Protein AF-A0A6A4JIB1-F1 (afdb_monomer_lite)

Foldseek 3Di:
DDDDDDDDDDDDDDDDDDDDDDDDDDDDDDDDDDDDDDDDDDDDDDDDPPPDPDPDDPDDDPPDDDDDDDDDDDDPPPPPDQPQVEAAEDADDQEDLQLVVLDDVSCVLLVVLLVVLCVVPVPDDSVVSSVVSRVVSNVVSCVVLLVVLVVVCVVPVSHQDDYAQPPPQCDCPPVHVFLARDPVSLVVNVVVLSRQLSGQAGERELAAADVSDDPVSSLSNLLNSLVSVLVSQVVCVVVVPVHGHAYAYEYEQAHPHPRHGDDLVSLLSNFQVCVVSVHLAYEYEDDLVCQVDLVSLVVVLVCCVPHNVVSVVVSVVVLVVVVPDDDPDDDPDDPPVPPPPPPPRDHDYHYDVSNVSSVVVVVVVVVD

InterPro domains:
  IPR001329 Glycoside hydrolase family 56, bee venom hyaluronidase [PR00847] (118-133)
  IPR001329 Glycoside hydrolase family 56, bee venom hyaluronidase [PR00847] (171-186)
  IPR001329 Glycoside hydrolase family 56, bee venom hyaluronidase [PR00847] (210-226)
  IPR001329 Glycoside hydrolase family 56, bee venom hyaluronidase [PR00847] (287-297)
  IPR013785 Aldolase-type TIM barrel [G3DSA:3.20.20.70] (66-358)
  IPR017853 Glycoside hydrolase superfamily [SSF51445] (84-312)
  IPR018155 Hyaluronidase [PF01630] (84-317)
  IPR018155 Hyaluronidase [PR00846] (86-103)
  IPR018155 Hyaluronidase [PR00846] (144-169)
  IPR018155 Hyaluronidase [PR00846] (189-203)
  IPR018155 Hyaluronidase [PR00846] (297-310)
  IPR018155 Hyaluronidase [PTHR11769] (85-317)

Sequence (368 aa):
MSPEQPPISNPAAGADEQTQNEPSISTAAADPSNPASSTSAPGPRESGQAKEKKPVLKRKYCSSCSTSLKRKTSTTCSKCERLIFGLGVLDFEHWRPMWDQNWGGLNVYRTYSRSLERRKHPFWLNYMIENEATNRYEMMAKAFLLSTLKLAKRLRPDASWGYYGYPFCFNFTPNNYRETCSTQVQQDNDNTGWLFDEMTAYYPSLYLRERELTAYQRKRFVRGRLAETTRLVDVRIRNGTARPPLVFPYVWFKYHDTRNFMTPEDMLHVLSAPAQAGARGVVIWGASRDVNSREKCEALVDYVDKVLGPAVQQVKAGGARRRRQPRVHHFPKIEMNRLLEDEKSCFHYLLSNKIQTCQDVKEARRSR

Structure (mmCIF, N/CA/C/O backbone):
data_AF-A0A6A4JIB1-F1
#
_entry.id   AF-A0A6A4JIB1-F1
#
loop_
_atom_site.group_PDB
_atom_site.id
_atom_site.type_symbol
_atom_site.label_atom_id
_atom_site.label_alt_id
_atom_site.label_comp_id
_atom_site.label_asym_id
_atom_site.label_entity_id
_atom_site.label_seq_id
_atom_site.pdbx_PDB_ins_code
_atom_site.Cartn_x
_atom_site.Cartn_y
_atom_site.Cartn_z
_atom_site.occupancy
_atom_site.B_iso_or_equiv
_atom_site.auth_seq_id
_atom_site.auth_comp_id
_atom_site.auth_asym_id
_atom_site.auth_atom_id
_atom_site.pdbx_PDB_model_num
ATOM 1 N N . MET A 1 1 ? 57.259 3.425 35.929 1.00 38.41 1 MET A N 1
ATOM 2 C CA . MET A 1 1 ? 56.090 4.251 36.282 1.00 38.41 1 MET A CA 1
ATOM 3 C C . MET A 1 1 ? 55.295 4.487 35.014 1.00 38.41 1 MET A C 1
ATOM 5 O O . MET A 1 1 ? 55.826 5.086 34.089 1.00 38.41 1 MET A O 1
ATOM 9 N N . SER A 1 2 ? 54.086 3.932 34.957 1.00 29.55 2 SER A N 1
ATOM 10 C CA . SER A 1 2 ? 53.038 4.267 33.981 1.00 29.55 2 SER A CA 1
ATOM 11 C C . SER A 1 2 ? 52.606 5.750 34.139 1.00 29.55 2 SER A C 1
ATOM 13 O O . SER A 1 2 ? 53.055 6.383 35.101 1.00 29.55 2 SER A O 1
ATOM 15 N N . PRO A 1 3 ? 51.759 6.321 33.254 1.00 39.56 3 PRO A N 1
ATOM 16 C CA . PRO A 1 3 ? 50.363 5.881 33.132 1.00 39.56 3 PRO A CA 1
ATOM 17 C C . PRO A 1 3 ? 49.813 5.673 31.705 1.00 39.56 3 PRO A C 1
ATOM 19 O O . PRO A 1 3 ? 50.217 6.313 30.739 1.00 39.56 3 PRO A O 1
ATOM 22 N N . GLU A 1 4 ? 48.851 4.745 31.671 1.00 30.50 4 GLU A N 1
ATOM 23 C CA . GLU A 1 4 ? 47.721 4.502 30.751 1.00 30.50 4 GLU A CA 1
ATOM 24 C C . GLU A 1 4 ? 46.991 5.796 30.280 1.00 30.50 4 GLU A C 1
ATOM 26 O O . GLU A 1 4 ? 47.096 6.818 30.948 1.00 30.50 4 GLU A O 1
ATOM 31 N N . GLN A 1 5 ? 46.228 5.885 29.171 1.00 32.19 5 GLN A N 1
ATOM 32 C CA . GLN A 1 5 ? 45.126 5.039 28.651 1.00 32.19 5 GLN A CA 1
ATOM 33 C C . GLN A 1 5 ? 44.854 5.229 27.113 1.00 32.19 5 GLN A C 1
ATOM 35 O O . GLN A 1 5 ? 45.353 6.195 26.536 1.00 32.19 5 GLN A O 1
ATOM 40 N N . PRO A 1 6 ? 44.057 4.339 26.452 1.00 40.75 6 PRO A N 1
ATOM 41 C CA . PRO A 1 6 ? 43.778 4.240 24.985 1.00 40.75 6 PRO A CA 1
ATOM 42 C C . PRO A 1 6 ? 42.425 4.936 24.587 1.00 40.75 6 PRO A C 1
ATOM 44 O O . PRO A 1 6 ? 41.896 5.579 25.494 1.00 40.75 6 PRO A O 1
ATOM 47 N N . PRO A 1 7 ? 41.796 4.905 23.357 1.00 36.72 7 PRO A N 1
ATOM 48 C CA . PRO A 1 7 ? 41.598 3.831 22.333 1.00 36.72 7 PRO A CA 1
ATOM 49 C C . PRO A 1 7 ? 41.763 4.322 20.849 1.00 36.72 7 PRO A C 1
ATOM 51 O O . PRO A 1 7 ? 42.128 5.466 20.625 1.00 36.72 7 PRO A O 1
ATOM 54 N N . ILE A 1 8 ? 41.632 3.562 19.745 1.00 26.14 8 ILE A N 1
ATOM 55 C CA . ILE A 1 8 ? 40.451 2.887 19.161 1.00 26.14 8 ILE A CA 1
ATOM 56 C C . ILE A 1 8 ? 40.942 1.882 18.101 1.00 26.14 8 ILE A C 1
ATOM 58 O O . ILE A 1 8 ? 41.588 2.259 17.124 1.00 26.14 8 ILE A O 1
ATOM 62 N N . SER A 1 9 ? 40.578 0.611 18.259 1.00 25.50 9 SER A N 1
ATOM 63 C CA . SER A 1 9 ? 40.633 -0.399 17.205 1.00 25.50 9 SER A CA 1
ATOM 64 C C . SER A 1 9 ? 39.285 -0.465 16.481 1.00 25.50 9 SER A C 1
ATOM 66 O O . SER A 1 9 ? 38.247 -0.727 17.083 1.00 25.50 9 SER A O 1
ATOM 68 N N . ASN A 1 10 ? 39.310 -0.257 15.165 1.00 32.66 10 ASN A N 1
ATOM 69 C CA . ASN A 1 10 ? 38.362 -0.910 14.262 1.00 32.66 10 ASN A CA 1
ATOM 70 C C . ASN A 1 10 ? 38.818 -2.365 14.090 1.00 32.66 10 ASN A C 1
ATOM 72 O O . ASN A 1 10 ? 40.026 -2.622 14.057 1.00 32.66 10 ASN A O 1
ATOM 76 N N . PRO A 1 11 ? 37.883 -3.303 13.890 1.00 30.66 11 PRO A N 1
ATOM 77 C CA . PRO A 1 11 ? 37.867 -3.867 12.547 1.00 30.66 11 PRO A CA 1
ATOM 78 C C . PRO A 1 11 ? 36.476 -4.203 11.994 1.00 30.66 11 PRO A C 1
ATOM 80 O O . PRO A 1 11 ? 35.580 -4.665 12.689 1.00 30.66 11 PRO A O 1
ATOM 83 N N . ALA A 1 12 ? 36.420 -4.026 10.676 1.00 24.72 12 ALA A N 1
ATOM 84 C CA . ALA A 1 12 ? 35.888 -4.954 9.687 1.00 24.72 12 ALA A CA 1
ATOM 85 C C . ALA A 1 12 ? 34.395 -5.318 9.693 1.00 24.72 12 ALA A C 1
ATOM 87 O O . ALA A 1 12 ? 33.831 -5.914 10.604 1.00 24.72 12 ALA A O 1
ATOM 88 N N . ALA A 1 13 ? 33.823 -5.044 8.522 1.00 30.09 13 ALA A N 1
ATOM 89 C CA . ALA A 1 13 ? 32.661 -5.684 7.945 1.00 30.09 13 ALA A CA 1
ATOM 90 C C . ALA A 1 13 ? 32.671 -7.212 8.125 1.00 30.09 13 ALA A C 1
ATOM 92 O O . ALA A 1 13 ? 33.646 -7.882 7.787 1.00 30.09 13 ALA A O 1
ATOM 93 N N . GLY A 1 14 ? 31.540 -7.742 8.584 1.00 23.17 14 GLY A N 1
ATOM 94 C CA . GLY A 1 14 ? 31.188 -9.155 8.533 1.00 23.17 14 GLY A CA 1
ATOM 95 C C . GLY A 1 14 ? 29.818 -9.289 7.880 1.00 23.17 14 GLY A C 1
ATOM 96 O O . GLY A 1 14 ? 28.844 -8.693 8.341 1.00 23.17 14 GLY A O 1
ATOM 97 N N . ALA A 1 15 ? 29.797 -9.997 6.758 1.00 24.39 15 ALA A N 1
ATOM 98 C CA . ALA A 1 15 ? 28.623 -10.372 5.994 1.00 24.39 15 ALA A CA 1
ATOM 99 C C . ALA A 1 15 ? 27.860 -11.535 6.655 1.00 24.39 15 ALA A C 1
ATOM 101 O O . ALA A 1 15 ? 28.426 -12.275 7.451 1.00 24.39 15 ALA A O 1
ATOM 102 N N . ASP A 1 16 ? 26.597 -11.659 6.242 1.00 25.36 16 ASP A N 1
ATOM 103 C CA . ASP A 1 16 ? 25.784 -12.874 6.123 1.00 25.36 16 ASP A CA 1
ATOM 104 C C . ASP A 1 16 ? 25.699 -13.870 7.289 1.00 25.36 16 ASP A C 1
ATOM 106 O O . ASP A 1 16 ? 26.582 -14.688 7.513 1.00 25.36 16 ASP A O 1
ATOM 110 N N . GLU A 1 17 ? 24.493 -13.954 7.863 1.00 24.19 17 GLU A N 1
ATOM 111 C CA . GLU A 1 17 ? 23.911 -15.248 8.226 1.00 24.19 17 GLU A CA 1
ATOM 112 C C . GLU A 1 17 ? 22.377 -15.206 8.057 1.00 24.19 17 GLU A C 1
ATOM 114 O O . GLU A 1 17 ? 21.608 -14.843 8.948 1.00 24.19 17 GLU A O 1
ATOM 119 N N . GLN A 1 18 ? 21.921 -15.538 6.845 1.00 24.39 18 GLN A N 1
ATOM 120 C CA . GLN A 1 18 ? 20.574 -16.042 6.578 1.00 24.39 18 GLN A CA 1
ATOM 121 C C . GLN A 1 18 ? 20.704 -17.439 5.984 1.00 24.39 18 GLN A C 1
ATOM 123 O O . GLN A 1 18 ? 21.273 -17.602 4.912 1.00 24.39 18 GLN A O 1
ATOM 128 N N . THR A 1 19 ? 20.158 -18.427 6.684 1.00 26.91 19 THR A N 1
ATOM 129 C CA . THR A 1 19 ? 19.488 -19.662 6.221 1.00 26.91 19 THR A CA 1
ATOM 130 C C . THR A 1 19 ? 19.275 -20.494 7.505 1.00 26.91 19 THR A C 1
ATOM 132 O O . THR A 1 19 ? 20.055 -20.394 8.438 1.00 26.91 19 THR A O 1
ATOM 135 N N . GLN A 1 20 ? 18.202 -21.243 7.748 1.00 23.83 20 GLN A N 1
ATOM 136 C CA . GLN A 1 20 ? 17.489 -22.169 6.884 1.00 23.83 20 GLN A CA 1
ATOM 137 C C . GLN A 1 20 ? 16.045 -22.347 7.389 1.00 23.83 20 GLN A C 1
ATOM 139 O O . GLN A 1 20 ? 15.798 -22.425 8.591 1.00 23.83 20 GLN A O 1
ATOM 144 N N . ASN A 1 21 ? 15.098 -22.418 6.454 1.00 25.31 21 ASN A N 1
ATOM 145 C CA . ASN A 1 21 ? 14.023 -23.416 6.435 1.00 25.31 21 ASN A CA 1
ATOM 146 C C . ASN A 1 21 ? 13.292 -23.279 5.092 1.00 25.31 21 ASN A C 1
ATOM 148 O O . ASN A 1 21 ? 12.277 -22.590 4.977 1.00 25.31 21 ASN A O 1
ATOM 152 N N . GLU A 1 22 ? 13.862 -23.912 4.065 1.00 25.75 22 GLU A N 1
ATOM 153 C CA . GLU A 1 22 ? 13.163 -24.256 2.825 1.00 25.75 22 GLU A CA 1
ATOM 154 C C . GLU A 1 22 ? 12.438 -25.603 2.994 1.00 25.75 22 GLU A C 1
ATOM 156 O O . GLU A 1 22 ? 12.982 -26.510 3.628 1.00 25.75 22 GLU A O 1
ATOM 161 N N . PRO A 1 23 ? 11.242 -25.787 2.408 1.00 25.61 23 PRO A N 1
ATOM 162 C CA . PRO A 1 23 ? 10.687 -27.109 2.168 1.00 25.61 23 PRO A CA 1
ATOM 163 C C . PRO A 1 23 ? 11.290 -27.710 0.889 1.00 25.61 23 PRO A C 1
ATOM 165 O O . PRO A 1 23 ? 11.261 -27.111 -0.185 1.00 25.61 23 PRO A O 1
ATOM 168 N N . SER A 1 24 ? 11.820 -28.921 1.026 1.00 24.64 24 SER A N 1
ATOM 169 C CA . SER A 1 24 ? 12.478 -29.713 -0.010 1.00 24.64 24 SER A CA 1
ATOM 170 C C . SER A 1 24 ? 11.547 -30.000 -1.195 1.00 24.64 24 SER A C 1
ATOM 172 O O . SER A 1 24 ? 10.515 -30.653 -1.038 1.00 24.64 24 SER A O 1
ATOM 174 N N . ILE A 1 25 ? 11.935 -29.569 -2.398 1.00 26.28 25 ILE A N 1
ATOM 175 C CA . ILE A 1 25 ? 11.366 -30.053 -3.661 1.00 26.28 25 ILE A CA 1
ATOM 176 C C . ILE A 1 25 ? 12.368 -31.045 -4.250 1.00 26.28 25 ILE A C 1
ATOM 178 O O . ILE A 1 25 ? 13.452 -30.671 -4.686 1.00 26.28 25 ILE A O 1
ATOM 182 N N . SER A 1 26 ? 12.002 -32.325 -4.224 1.00 24.20 26 SER A N 1
ATOM 183 C CA . SER A 1 26 ? 12.730 -33.402 -4.895 1.00 24.20 26 SER A CA 1
ATOM 184 C C . SER A 1 26 ? 12.613 -33.242 -6.413 1.00 24.20 26 SER A C 1
ATOM 186 O O . SER A 1 26 ? 11.525 -33.356 -6.978 1.00 24.20 26 SER A O 1
ATOM 188 N N . THR A 1 27 ? 13.738 -32.975 -7.073 1.00 25.64 27 THR A N 1
ATOM 189 C CA . THR A 1 27 ? 13.911 -33.118 -8.522 1.00 25.64 27 THR A CA 1
ATOM 190 C C . THR A 1 27 ? 14.530 -34.485 -8.809 1.00 25.64 27 THR A C 1
ATOM 192 O O . THR A 1 27 ? 15.721 -34.683 -8.571 1.00 25.64 27 THR A O 1
ATOM 195 N N . ALA A 1 28 ? 13.739 -35.425 -9.329 1.00 26.08 28 ALA A N 1
ATOM 196 C CA . ALA A 1 28 ? 14.262 -36.642 -9.942 1.00 26.08 28 ALA A CA 1
ATOM 197 C C . ALA A 1 28 ? 14.671 -36.337 -11.393 1.00 26.08 28 ALA A C 1
ATOM 199 O O . ALA A 1 28 ? 13.861 -35.855 -12.187 1.00 26.08 28 ALA A O 1
ATOM 200 N N . ALA A 1 29 ? 15.941 -36.586 -11.711 1.00 25.73 29 ALA A N 1
ATOM 201 C CA . ALA A 1 29 ? 16.490 -36.529 -13.059 1.00 25.73 29 ALA A CA 1
ATOM 202 C C . ALA A 1 29 ? 15.939 -37.689 -13.908 1.00 25.73 29 ALA A C 1
ATOM 204 O O . ALA A 1 29 ? 15.859 -38.819 -13.431 1.00 25.73 29 ALA A O 1
ATOM 205 N N . ALA A 1 30 ? 15.570 -37.405 -15.159 1.00 27.16 30 ALA A N 1
ATOM 206 C CA . ALA A 1 30 ? 15.222 -38.410 -16.157 1.00 27.16 30 ALA A CA 1
ATOM 207 C C . ALA A 1 30 ? 16.433 -38.657 -17.069 1.00 27.16 30 ALA A C 1
ATOM 209 O O . ALA A 1 30 ? 16.929 -37.726 -17.705 1.00 27.16 30 ALA A O 1
ATOM 210 N N . ASP A 1 31 ? 16.883 -39.907 -17.106 1.00 25.80 31 ASP A N 1
ATOM 211 C CA . ASP A 1 31 ? 17.903 -40.448 -18.008 1.00 25.80 31 ASP A CA 1
ATOM 212 C C . ASP A 1 31 ? 17.192 -41.081 -19.230 1.00 25.80 31 ASP A C 1
ATOM 214 O O . ASP A 1 31 ? 16.185 -41.773 -19.032 1.00 25.80 31 ASP A O 1
ATOM 218 N N . PRO A 1 32 ? 17.608 -40.842 -20.492 1.00 29.05 32 PRO A N 1
ATOM 219 C CA . PRO A 1 32 ? 16.876 -41.307 -21.661 1.00 29.05 32 PRO A CA 1
ATOM 220 C C . PRO A 1 32 ? 17.469 -42.614 -22.199 1.00 29.05 32 PRO A C 1
ATOM 222 O O . PRO A 1 32 ? 18.497 -42.610 -22.870 1.00 29.05 32 PRO A O 1
ATOM 225 N N . SER A 1 33 ? 16.794 -43.745 -21.986 1.00 23.89 33 SER A N 1
ATOM 226 C CA . SER A 1 33 ? 17.000 -44.929 -22.832 1.00 23.89 33 SER A CA 1
ATOM 227 C C . SER A 1 33 ? 15.823 -45.920 -22.824 1.00 23.89 33 SER A C 1
ATOM 229 O O . SER A 1 33 ? 15.532 -46.593 -21.845 1.00 23.89 33 SER A O 1
ATOM 231 N N . ASN A 1 34 ? 15.242 -46.043 -24.021 1.00 26.47 34 ASN A N 1
ATOM 232 C CA . ASN A 1 34 ? 14.466 -47.139 -24.613 1.00 26.47 34 ASN A CA 1
ATOM 233 C C . ASN A 1 34 ? 12.954 -47.356 -24.326 1.00 26.47 34 ASN A C 1
ATOM 235 O O . ASN A 1 34 ? 12.492 -47.219 -23.197 1.00 26.47 34 ASN A O 1
ATOM 239 N N . PRO A 1 35 ? 12.173 -47.718 -25.378 1.00 34.34 35 PRO A N 1
ATOM 240 C CA . PRO A 1 35 ? 10.711 -47.732 -25.389 1.00 34.34 35 PRO A CA 1
ATOM 241 C C . PRO A 1 35 ? 10.126 -49.144 -25.218 1.00 34.34 35 PRO A C 1
ATOM 243 O O . PRO A 1 35 ? 10.752 -50.114 -25.632 1.00 34.34 35 PRO A O 1
ATOM 246 N N . ALA A 1 36 ? 8.892 -49.253 -24.708 1.00 24.64 36 ALA A N 1
ATOM 247 C CA . ALA A 1 36 ? 7.848 -50.150 -25.231 1.00 24.64 36 ALA A CA 1
ATOM 248 C C . ALA A 1 36 ? 6.607 -50.222 -24.323 1.00 24.64 36 ALA A C 1
ATOM 250 O O . ALA A 1 36 ? 6.688 -50.243 -23.100 1.00 24.64 36 ALA A O 1
ATOM 251 N N . SER A 1 37 ? 5.483 -50.447 -25.004 1.00 25.62 37 SER A N 1
ATOM 252 C CA . SER A 1 37 ? 4.249 -51.109 -24.565 1.00 25.62 37 SER A CA 1
ATOM 253 C C . SER A 1 37 ? 3.134 -50.271 -23.920 1.00 25.62 37 SER A C 1
ATOM 255 O O . SER A 1 37 ? 3.136 -49.862 -22.766 1.00 25.62 37 SER A O 1
ATOM 257 N N . SER A 1 38 ? 2.132 -50.092 -24.775 1.00 24.92 38 SER A N 1
ATOM 258 C CA . SER A 1 38 ? 0.716 -49.853 -24.551 1.00 24.92 38 SER A CA 1
ATOM 259 C C . SER A 1 38 ? 0.071 -50.748 -23.490 1.00 24.92 38 SER A C 1
ATOM 261 O O . SER A 1 38 ? 0.220 -51.963 -23.569 1.00 24.92 38 SER A O 1
ATOM 263 N N . THR A 1 39 ? -0.826 -50.177 -22.685 1.00 26.27 39 THR A N 1
ATOM 264 C CA . THR A 1 39 ? -2.098 -50.830 -22.334 1.00 26.27 39 THR A CA 1
ATOM 265 C C . THR A 1 39 ? -3.178 -49.792 -22.035 1.00 26.27 39 THR A C 1
ATOM 267 O O . THR A 1 39 ? -2.937 -48.760 -21.415 1.00 26.27 39 THR A O 1
ATOM 270 N N . SER A 1 40 ? -4.361 -50.097 -22.553 1.00 24.77 40 SER A N 1
ATOM 271 C CA . SER A 1 40 ? -5.625 -49.368 -22.577 1.00 24.77 40 SER A CA 1
ATOM 272 C C . SER A 1 40 ? -6.321 -49.202 -21.216 1.00 24.77 40 SER A C 1
ATOM 274 O O . SER A 1 40 ? -6.085 -49.959 -20.281 1.00 24.77 40 SER A O 1
ATOM 276 N N . ALA A 1 41 ? -7.223 -48.214 -21.180 1.00 26.83 41 ALA A N 1
ATOM 277 C CA . ALA A 1 41 ? -8.094 -47.761 -20.088 1.00 26.83 41 ALA A CA 1
ATOM 278 C C . ALA A 1 41 ? -8.971 -48.849 -19.415 1.00 26.83 41 ALA A C 1
ATOM 280 O O . ALA A 1 41 ? -9.128 -49.943 -19.957 1.00 26.83 41 ALA A O 1
ATOM 281 N N . PRO A 1 42 ? -9.624 -48.521 -18.277 1.00 26.09 42 PRO A N 1
ATOM 282 C CA . PRO A 1 42 ? -11.021 -48.061 -18.376 1.00 26.09 42 PRO A CA 1
ATOM 283 C C . PRO A 1 42 ? -11.426 -46.968 -17.353 1.00 26.09 42 PRO A C 1
ATOM 285 O O . PRO A 1 42 ? -10.955 -46.940 -16.219 1.00 26.09 42 PRO A O 1
ATOM 288 N N . GLY A 1 43 ? -12.364 -46.092 -17.732 1.00 23.75 43 GLY A N 1
ATOM 289 C CA . GLY A 1 43 ? -13.272 -45.418 -16.778 1.00 23.75 43 GLY A CA 1
ATOM 290 C C . GLY A 1 43 ? -14.612 -46.174 -16.695 1.00 23.75 43 GLY A C 1
ATOM 291 O O . GLY A 1 43 ? -14.723 -47.230 -17.317 1.00 23.75 43 GLY A O 1
ATOM 292 N N . PRO A 1 44 ? -15.681 -45.649 -16.062 1.00 36.50 44 PRO A N 1
ATOM 293 C CA . PRO A 1 44 ? -15.790 -44.620 -15.022 1.00 36.50 44 PRO A CA 1
ATOM 294 C C . PRO A 1 44 ? -16.497 -45.160 -13.745 1.00 36.50 44 PRO A C 1
ATOM 296 O O . PRO A 1 44 ? -17.157 -46.198 -13.778 1.00 36.50 44 PRO A O 1
ATOM 299 N N . ARG A 1 45 ? -16.454 -44.424 -12.623 1.00 24.62 45 ARG A N 1
ATOM 300 C CA . ARG A 1 45 ? -17.489 -44.522 -11.570 1.00 24.62 45 ARG A CA 1
ATOM 301 C C . ARG A 1 45 ? -17.848 -43.145 -11.019 1.00 24.62 45 ARG A C 1
ATOM 303 O O . ARG A 1 45 ? -17.020 -42.461 -10.425 1.00 24.62 45 ARG A O 1
ATOM 310 N N . GLU A 1 46 ? -19.107 -42.777 -11.228 1.00 28.72 46 GLU A N 1
ATOM 311 C CA . GLU A 1 46 ? -19.822 -41.737 -10.498 1.00 28.72 46 GLU A CA 1
ATOM 312 C C . GLU A 1 46 ? -20.053 -42.178 -9.047 1.00 28.72 46 GLU A C 1
ATOM 314 O O . GLU A 1 46 ? -20.468 -43.309 -8.817 1.00 28.72 46 GLU A O 1
ATOM 319 N N . SER A 1 47 ? -19.847 -41.275 -8.085 1.00 25.06 47 SER A N 1
ATOM 320 C CA . SER A 1 47 ? -20.763 -41.034 -6.954 1.00 25.06 47 SER A CA 1
ATOM 321 C C . SER A 1 47 ? -20.094 -40.109 -5.938 1.00 25.06 47 SER A C 1
ATOM 323 O O . SER A 1 47 ? -19.017 -40.418 -5.434 1.00 25.06 47 SER A O 1
ATOM 325 N N . GLY A 1 48 ? -20.751 -38.999 -5.599 1.00 25.56 48 GLY A N 1
ATOM 326 C CA . GLY A 1 48 ? -20.344 -38.155 -4.475 1.00 25.56 48 GLY A CA 1
ATOM 327 C C . GLY A 1 48 ? -20.641 -36.678 -4.687 1.00 25.56 48 GLY A C 1
ATOM 328 O O . GLY A 1 48 ? -19.724 -35.871 -4.784 1.00 25.56 48 GLY A O 1
ATOM 329 N N . GLN A 1 49 ? -21.923 -36.310 -4.752 1.00 26.03 49 GLN A N 1
ATOM 330 C CA . GLN A 1 49 ? -22.348 -34.915 -4.638 1.00 26.03 49 GLN A CA 1
ATOM 331 C C . GLN A 1 49 ? -21.906 -34.350 -3.279 1.00 26.03 49 GLN A C 1
ATOM 333 O O . GLN A 1 49 ? -22.589 -34.516 -2.266 1.00 26.03 49 GLN A O 1
ATOM 338 N N . ALA A 1 50 ? -20.783 -33.638 -3.251 1.00 25.36 50 ALA A N 1
ATOM 339 C CA . ALA A 1 50 ? -20.486 -32.716 -2.170 1.00 25.36 50 ALA A CA 1
ATOM 340 C C . ALA A 1 50 ? -21.419 -31.507 -2.327 1.00 25.36 50 ALA A C 1
ATOM 342 O O . ALA A 1 50 ? -21.242 -30.672 -3.213 1.00 25.36 50 ALA A O 1
ATOM 343 N N . LYS A 1 51 ? -22.456 -31.430 -1.484 1.00 27.03 51 LYS A N 1
ATOM 344 C CA . LYS A 1 51 ? -23.281 -30.226 -1.337 1.00 27.03 51 LYS A CA 1
ATOM 345 C C . LYS A 1 51 ? -22.383 -29.077 -0.882 1.00 27.03 51 LYS A C 1
ATOM 347 O O . LYS A 1 51 ? -22.085 -28.936 0.302 1.00 27.03 51 LYS A O 1
ATOM 352 N N . GLU A 1 52 ? -21.966 -28.255 -1.833 1.00 26.78 52 GLU A N 1
ATOM 353 C CA . GLU A 1 52 ? -21.249 -27.014 -1.584 1.00 26.78 52 GLU A CA 1
ATOM 354 C C . GLU A 1 52 ? -22.184 -26.062 -0.817 1.00 26.78 52 GLU A C 1
ATOM 356 O O . GLU A 1 52 ? -23.156 -25.518 -1.352 1.00 26.78 52 GLU A O 1
ATOM 361 N N . LYS A 1 53 ? -21.946 -25.906 0.491 1.00 27.03 53 LYS A N 1
ATOM 362 C CA . LYS A 1 53 ? -22.642 -24.910 1.311 1.00 27.03 53 LYS A CA 1
ATOM 363 C C . LYS A 1 53 ? -22.227 -23.523 0.820 1.00 27.03 53 LYS A C 1
ATOM 365 O O . LYS A 1 53 ? -21.179 -23.010 1.203 1.00 27.03 53 LYS A O 1
ATOM 370 N N . LYS A 1 54 ? -23.069 -22.908 -0.015 1.00 24.45 54 LYS A N 1
ATOM 371 C CA . LYS A 1 54 ? -22.945 -21.495 -0.392 1.00 24.45 54 LYS A CA 1
ATOM 372 C C . LYS A 1 54 ? -22.875 -20.634 0.879 1.00 24.45 54 LYS A C 1
ATOM 374 O O . LYS A 1 54 ? -23.745 -20.781 1.743 1.00 24.45 54 LYS A O 1
ATOM 379 N N . PRO A 1 55 ? -21.901 -19.719 1.013 1.00 24.38 55 PRO A N 1
ATOM 380 C CA . PRO A 1 55 ? -21.887 -18.784 2.126 1.00 24.38 55 PRO A CA 1
ATOM 381 C C . PRO A 1 55 ? -23.117 -17.874 2.033 1.00 24.38 55 PRO A C 1
ATOM 383 O O . PRO A 1 55 ? -23.333 -17.174 1.043 1.00 24.38 55 PRO A O 1
ATOM 386 N N . VAL A 1 56 ? -23.947 -17.902 3.075 1.00 25.27 56 VAL A N 1
ATOM 387 C CA . VAL A 1 56 ? -25.101 -17.014 3.220 1.00 25.27 56 VAL A CA 1
ATOM 388 C C . VAL A 1 56 ? -24.576 -15.601 3.479 1.00 25.27 56 VAL A C 1
ATOM 390 O O . VAL A 1 56 ? -24.167 -15.274 4.594 1.00 25.27 56 VAL A O 1
ATOM 393 N N . LEU A 1 57 ? -24.584 -14.748 2.451 1.00 28.69 57 LEU A N 1
ATOM 394 C CA . LEU A 1 57 ? -24.412 -13.306 2.628 1.00 28.69 57 LEU A CA 1
ATOM 395 C C . LEU A 1 57 ? -25.555 -12.789 3.513 1.00 28.69 57 LEU A C 1
ATOM 397 O O . LEU A 1 57 ? -26.709 -12.722 3.086 1.00 28.69 57 LEU A O 1
ATOM 401 N N . LYS A 1 58 ? -25.245 -12.396 4.752 1.00 25.42 58 LYS A N 1
ATOM 402 C CA . LYS A 1 58 ? -26.200 -11.679 5.604 1.00 25.42 58 LYS A CA 1
ATOM 403 C C . LYS A 1 58 ? -26.474 -10.304 4.987 1.00 25.42 58 LYS A C 1
ATOM 405 O O . LYS A 1 58 ? -25.626 -9.415 5.028 1.00 25.42 58 LYS A O 1
ATOM 410 N N . ARG A 1 59 ? -27.679 -10.133 4.431 1.00 30.84 59 ARG A N 1
ATOM 411 C CA . ARG A 1 59 ? -28.230 -8.839 4.005 1.00 30.84 59 ARG A CA 1
ATOM 412 C C . ARG A 1 59 ? -28.253 -7.890 5.207 1.00 30.84 59 ARG A C 1
ATOM 414 O O . ARG A 1 59 ? -28.983 -8.136 6.163 1.00 30.84 59 ARG A O 1
ATOM 421 N N . LYS A 1 60 ? -27.497 -6.794 5.164 1.00 31.05 60 LYS A N 1
ATOM 422 C CA . LYS A 1 60 ? -27.765 -5.625 6.011 1.00 31.05 60 LYS A CA 1
ATOM 423 C C . LYS A 1 60 ? -28.529 -4.612 5.168 1.00 31.05 60 LYS A C 1
ATOM 425 O O . LYS A 1 60 ? -27.936 -3.922 4.347 1.00 31.05 60 LYS A O 1
ATOM 430 N N . TYR A 1 61 ? -29.847 -4.566 5.352 1.00 29.23 61 TYR A N 1
ATOM 431 C CA . TYR A 1 61 ? -30.658 -3.448 4.880 1.00 29.23 61 TYR A CA 1
ATOM 432 C C . TYR A 1 61 ? -30.288 -2.200 5.686 1.00 29.23 61 TYR A C 1
ATOM 434 O O . TYR A 1 61 ? -30.170 -2.260 6.910 1.00 29.23 61 TYR A O 1
ATOM 442 N N . CYS A 1 62 ? -30.111 -1.072 5.000 1.00 28.78 62 CYS A N 1
ATOM 443 C CA . CYS A 1 62 ? -30.069 0.233 5.641 1.00 28.78 62 CYS A CA 1
ATOM 444 C C . CYS A 1 62 ? -31.488 0.531 6.154 1.00 28.78 62 CYS A C 1
ATOM 446 O O . CYS A 1 62 ? -32.395 0.824 5.377 1.00 28.78 62 CYS A O 1
ATOM 448 N N . SER A 1 63 ? -31.719 0.366 7.455 1.00 30.69 63 SER A N 1
ATOM 449 C CA . SER A 1 63 ? -32.996 0.673 8.099 1.00 30.69 63 SER A CA 1
ATOM 450 C C . SER A 1 63 ? -33.135 2.188 8.273 1.00 30.69 63 SER A C 1
ATOM 452 O O . SER A 1 63 ? -32.784 2.735 9.315 1.00 30.69 63 SER A O 1
ATOM 454 N N . SER A 1 64 ? -33.602 2.873 7.230 1.00 34.69 64 SER A N 1
ATOM 455 C CA . SER A 1 64 ? -34.096 4.255 7.301 1.00 34.69 64 SER A CA 1
ATOM 456 C C . SER A 1 64 ? -34.982 4.565 6.087 1.00 34.69 64 SER A C 1
ATOM 458 O O . SER A 1 64 ? -34.673 5.429 5.269 1.00 34.69 64 SER A O 1
ATOM 460 N N . CYS A 1 65 ? -36.091 3.841 5.948 1.00 30.16 65 CYS A N 1
ATOM 461 C CA . CYS A 1 65 ? -37.223 4.284 5.131 1.00 30.16 65 CYS A CA 1
ATOM 462 C C . CYS A 1 65 ? -38.525 3.717 5.709 1.00 30.16 65 CYS A C 1
ATOM 464 O O . CYS A 1 65 ? -39.125 2.787 5.185 1.00 30.16 65 CYS A O 1
ATOM 466 N N . SER A 1 66 ? -38.933 4.268 6.846 1.00 27.14 66 SER A N 1
ATOM 467 C CA . SER A 1 66 ? -40.278 4.153 7.415 1.00 27.14 66 SER A CA 1
ATOM 468 C C . SER A 1 66 ? -40.482 5.462 8.188 1.00 27.14 66 SER A C 1
ATOM 470 O O . SER A 1 66 ? -39.614 5.806 8.983 1.00 27.14 66 SER A O 1
ATOM 472 N N . THR A 1 67 ? -41.493 6.305 8.004 1.00 28.42 67 THR A N 1
ATOM 473 C CA . THR A 1 67 ? -42.839 6.175 7.433 1.00 28.42 67 THR A CA 1
ATOM 474 C C . THR A 1 67 ? -43.359 7.606 7.188 1.00 28.42 67 THR A C 1
ATOM 476 O O . THR A 1 67 ? -42.818 8.541 7.777 1.00 28.42 67 THR A O 1
ATOM 479 N N . SER A 1 68 ? -44.465 7.753 6.438 1.00 27.47 68 SER A N 1
ATOM 480 C CA . SER A 1 68 ? -45.297 8.970 6.268 1.00 27.47 68 SER A CA 1
ATOM 481 C C . SER A 1 68 ? -44.803 9.882 5.131 1.00 27.47 68 SER A C 1
ATOM 483 O O . SER A 1 68 ? -43.689 10.374 5.177 1.00 27.47 68 SER A O 1
ATOM 485 N N . LEU A 1 69 ? -45.523 10.127 4.031 1.00 27.41 69 LEU A N 1
ATOM 486 C CA . LEU A 1 69 ? -46.933 10.504 3.918 1.00 27.41 69 LEU A CA 1
ATOM 487 C C . LEU A 1 69 ? -47.466 10.216 2.491 1.00 27.41 69 LEU A C 1
ATOM 489 O O . LEU A 1 69 ? -46.738 10.308 1.505 1.00 27.41 69 LEU A O 1
ATOM 493 N N . LYS A 1 70 ? -48.765 9.926 2.375 1.00 35.03 70 LYS A N 1
ATOM 494 C CA . LYS A 1 70 ? -49.518 9.819 1.114 1.00 35.03 70 LYS A CA 1
ATOM 495 C C . LYS A 1 70 ? -49.461 11.144 0.328 1.00 35.03 70 LYS A C 1
ATOM 497 O O . LYS A 1 70 ? -49.902 12.150 0.875 1.00 35.03 70 LYS A O 1
ATOM 502 N N . ARG A 1 71 ? -49.048 11.114 -0.951 1.00 32.66 71 ARG A N 1
ATOM 503 C CA . ARG A 1 71 ? -49.650 11.791 -2.138 1.00 32.66 71 ARG A CA 1
ATOM 504 C C . ARG A 1 71 ? -48.610 12.120 -3.226 1.00 32.66 71 ARG A C 1
ATOM 506 O O . ARG A 1 71 ? -47.606 12.759 -2.955 1.00 32.66 71 ARG A O 1
ATOM 513 N N . LYS A 1 72 ? -48.996 11.773 -4.463 1.00 30.31 72 LYS A N 1
ATOM 514 C CA . LYS A 1 72 ? -48.512 12.241 -5.779 1.00 30.31 72 LYS A CA 1
ATOM 515 C C . LYS A 1 72 ? -47.101 11.805 -6.216 1.00 30.31 72 LYS A C 1
ATOM 517 O O . LYS A 1 72 ? -46.095 12.441 -5.951 1.00 30.31 72 LYS A O 1
ATOM 522 N N . THR A 1 73 ? -47.119 10.677 -6.927 1.00 35.91 73 THR A N 1
ATOM 523 C CA . THR A 1 73 ? -46.400 10.349 -8.172 1.00 35.91 73 THR A CA 1
ATOM 524 C C . THR A 1 73 ? -45.277 11.280 -8.649 1.00 35.91 73 THR A C 1
ATOM 526 O O . THR A 1 73 ? -45.508 12.449 -8.945 1.00 35.91 73 THR A O 1
ATOM 529 N N . SER A 1 74 ? -44.132 10.640 -8.919 1.00 33.81 74 SER A N 1
ATOM 530 C CA . SER A 1 74 ? -42.973 11.110 -9.690 1.00 33.81 74 SER A CA 1
ATOM 531 C C . SER A 1 74 ? -41.936 11.966 -8.956 1.00 33.81 74 SER A C 1
ATOM 533 O O . SER A 1 74 ? -41.605 13.067 -9.385 1.00 33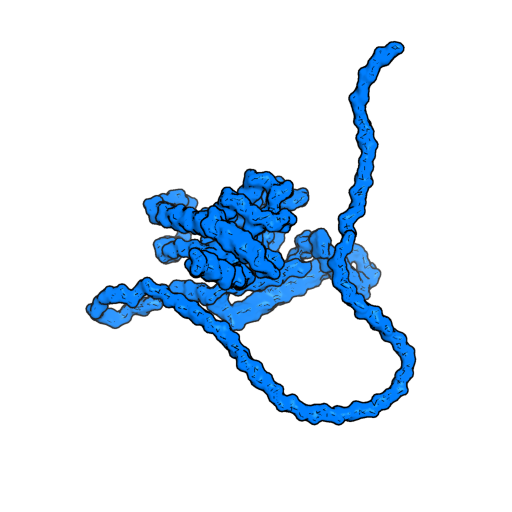.81 74 SER A O 1
ATOM 535 N N . THR A 1 75 ? -41.301 11.378 -7.941 1.00 28.22 75 THR A N 1
ATOM 536 C CA . THR A 1 75 ? -39.902 11.706 -7.631 1.00 28.22 75 THR A CA 1
ATOM 537 C C . THR A 1 75 ? -39.101 10.417 -7.684 1.00 28.22 75 THR A C 1
ATOM 539 O O . THR A 1 75 ? -39.099 9.616 -6.750 1.00 28.22 75 THR A O 1
ATOM 542 N N . THR A 1 76 ? -38.472 10.177 -8.828 1.00 31.61 76 THR A N 1
ATOM 543 C CA . THR A 1 76 ? -37.482 9.125 -9.034 1.00 31.61 76 THR A CA 1
ATOM 544 C C . THR A 1 76 ? -36.455 9.217 -7.908 1.00 31.61 76 THR A C 1
ATOM 546 O O . THR A 1 76 ? -35.823 10.256 -7.724 1.00 31.61 76 THR A O 1
ATOM 549 N N . CYS A 1 77 ? -36.306 8.146 -7.129 1.00 35.22 77 CYS A N 1
ATOM 550 C CA . CYS A 1 77 ? -35.229 8.000 -6.159 1.00 35.22 77 CYS A CA 1
ATOM 551 C C . CYS A 1 77 ? -33.897 7.934 -6.929 1.00 35.22 77 CYS A C 1
ATOM 553 O O . CYS A 1 77 ? -33.406 6.861 -7.257 1.00 35.22 77 CYS A O 1
ATOM 555 N N . SER A 1 78 ? -33.340 9.089 -7.297 1.00 33.25 78 SER A N 1
ATOM 556 C CA . SER A 1 78 ? -32.066 9.216 -8.017 1.00 33.25 78 SER A CA 1
ATOM 557 C C . SER A 1 78 ? -30.848 9.187 -7.087 1.00 33.25 78 SER A C 1
ATOM 559 O O . SER A 1 78 ? -29.713 9.325 -7.536 1.00 33.25 78 SER A O 1
ATOM 561 N N . LYS A 1 79 ? -31.049 8.945 -5.787 1.00 39.88 79 LYS A N 1
ATOM 562 C CA . LYS A 1 79 ? -29.977 8.719 -4.812 1.00 39.88 79 LYS A CA 1
ATOM 563 C C . LYS A 1 79 ? -29.724 7.223 -4.641 1.00 39.88 79 LYS A C 1
ATOM 565 O O . LYS A 1 79 ? -29.980 6.646 -3.589 1.00 39.88 79 LYS A O 1
ATOM 570 N N . CYS A 1 80 ? -29.173 6.593 -5.676 1.00 38.34 80 CYS A N 1
ATOM 571 C CA . CYS A 1 80 ? -28.440 5.349 -5.474 1.00 38.34 80 CYS A CA 1
ATOM 572 C C . CYS A 1 80 ? -27.142 5.693 -4.732 1.00 38.34 80 CYS A C 1
ATOM 574 O O . CYS A 1 80 ? -26.116 5.991 -5.345 1.00 38.34 80 CYS A O 1
ATOM 576 N N . GLU A 1 81 ? -27.194 5.672 -3.397 1.00 46.38 81 GLU A N 1
ATOM 577 C CA . GLU A 1 81 ? -26.010 5.402 -2.582 1.00 46.38 81 GLU A CA 1
ATOM 578 C C . GLU A 1 81 ? -25.258 4.229 -3.233 1.00 46.38 81 GLU A C 1
ATOM 580 O O . GLU A 1 81 ? -25.887 3.250 -3.648 1.00 46.38 81 GLU A O 1
ATOM 585 N N . ARG A 1 82 ? -23.921 4.290 -3.347 1.00 46.91 82 ARG A N 1
ATOM 586 C CA . ARG A 1 82 ? -23.174 3.060 -3.634 1.00 46.91 82 ARG A CA 1
ATOM 587 C C . ARG A 1 82 ? -23.490 2.102 -2.495 1.00 46.91 82 ARG A C 1
ATOM 589 O O . ARG A 1 82 ? -22.937 2.234 -1.402 1.00 46.91 82 ARG A O 1
ATOM 596 N N . LEU A 1 83 ? -24.319 1.105 -2.766 1.00 46.47 83 LEU A N 1
ATOM 597 C CA . LEU A 1 83 ? -24.176 -0.165 -2.089 1.00 46.47 83 LEU A CA 1
ATOM 598 C C . LEU A 1 83 ? -22.784 -0.651 -2.493 1.00 46.47 83 LEU A C 1
ATOM 600 O O . LEU A 1 83 ? -22.586 -1.191 -3.572 1.00 46.47 83 LEU A O 1
ATOM 604 N N . ILE A 1 84 ? -21.775 -0.352 -1.674 1.00 52.59 84 ILE A N 1
ATOM 605 C CA . ILE A 1 84 ? -20.516 -1.084 -1.736 1.00 52.59 84 ILE A CA 1
ATOM 606 C C . ILE A 1 84 ? -20.909 -2.497 -1.326 1.00 52.59 84 ILE A C 1
ATOM 608 O O . ILE A 1 84 ? -21.097 -2.764 -0.140 1.00 52.59 84 ILE A O 1
ATOM 612 N N . PHE A 1 85 ? -21.098 -3.386 -2.299 1.00 67.62 85 PHE A N 1
ATOM 613 C CA . PHE A 1 85 ? -21.445 -4.771 -1.988 1.00 67.62 85 PHE A CA 1
ATOM 614 C C . PHE A 1 85 ? -20.242 -5.508 -1.381 1.00 67.62 85 PHE A C 1
ATOM 616 O O . PHE A 1 85 ? -20.422 -6.479 -0.649 1.00 67.62 85 PHE A O 1
ATOM 623 N N . GLY A 1 86 ? -19.022 -5.002 -1.611 1.00 86.38 86 GLY A N 1
ATOM 624 C CA . GLY A 1 86 ? -17.804 -5.438 -0.935 1.00 86.38 86 GLY A CA 1
ATOM 625 C C . GLY A 1 86 ? -16.541 -4.724 -1.425 1.00 86.38 86 GLY A C 1
ATOM 626 O O . GLY A 1 86 ? -16.557 -4.000 -2.424 1.00 86.38 86 GLY A O 1
ATOM 627 N N . LEU A 1 87 ? -15.437 -4.944 -0.708 1.00 93.12 87 LEU A N 1
ATOM 628 C CA . LEU A 1 87 ? -14.092 -4.617 -1.178 1.00 93.12 87 LEU A CA 1
ATOM 629 C C . LEU A 1 87 ? -13.507 -5.839 -1.890 1.00 93.12 87 LEU A C 1
ATOM 631 O O . LEU A 1 87 ? -13.476 -6.927 -1.317 1.00 93.12 87 LEU A O 1
ATOM 635 N N . GLY A 1 88 ? -13.044 -5.654 -3.120 1.00 95.38 88 GLY A N 1
ATOM 636 C CA . GLY A 1 88 ? -12.279 -6.627 -3.885 1.00 95.38 88 GLY A CA 1
ATOM 637 C C . GLY A 1 88 ? -10.802 -6.256 -3.844 1.00 95.38 88 GLY A C 1
ATOM 638 O O . GLY A 1 88 ? -10.382 -5.290 -4.479 1.00 95.38 88 GLY A O 1
ATOM 639 N N . VAL A 1 89 ? -10.011 -7.011 -3.087 1.00 97.44 89 VAL A N 1
ATOM 640 C CA . VAL A 1 89 ? -8.577 -6.743 -2.929 1.00 97.44 89 VAL A CA 1
ATOM 641 C C . VAL A 1 89 ? -7.783 -7.843 -3.613 1.00 97.44 89 VAL A C 1
ATOM 643 O O . VAL A 1 89 ? -7.904 -9.011 -3.250 1.00 97.44 89 VAL A O 1
ATOM 646 N N . LEU A 1 90 ? -6.990 -7.461 -4.611 1.00 98.12 90 LEU A N 1
ATOM 647 C CA . LEU A 1 90 ? -6.058 -8.352 -5.294 1.00 98.12 90 LEU A CA 1
ATOM 648 C C . LEU A 1 90 ? -4.716 -8.311 -4.558 1.00 98.12 90 LEU A C 1
ATOM 650 O O . LEU A 1 90 ? -4.015 -7.298 -4.584 1.00 98.12 90 LEU A O 1
ATOM 654 N N . ASP A 1 91 ? -4.389 -9.403 -3.876 1.00 97.62 91 ASP A N 1
ATOM 655 C CA . ASP A 1 91 ? -3.168 -9.544 -3.082 1.00 97.62 91 ASP A CA 1
ATOM 656 C C . ASP A 1 91 ? -2.053 -10.174 -3.928 1.00 97.62 91 ASP A C 1
ATOM 658 O O . ASP A 1 91 ? -1.819 -11.382 -3.899 1.00 97.62 91 ASP A O 1
ATOM 662 N N . PHE A 1 92 ? -1.449 -9.356 -4.791 1.00 97.62 92 PHE A N 1
ATOM 663 C CA . PHE A 1 92 ? -0.373 -9.764 -5.688 1.00 97.62 92 PHE A CA 1
ATOM 664 C C . PHE A 1 92 ? 0.922 -9.042 -5.308 1.00 97.62 92 PHE A C 1
ATOM 666 O O . PHE A 1 92 ? 1.088 -7.858 -5.598 1.00 97.62 92 PHE A O 1
ATOM 673 N N . GLU A 1 93 ? 1.838 -9.769 -4.667 1.00 97.00 93 GLU A N 1
ATOM 674 C CA . GLU A 1 93 ? 3.077 -9.208 -4.103 1.00 97.00 93 GLU A CA 1
ATOM 675 C C . GLU A 1 93 ? 4.355 -9.790 -4.723 1.00 97.00 93 GLU A C 1
ATOM 677 O O . GLU A 1 93 ? 5.460 -9.448 -4.303 1.00 97.00 93 GLU A O 1
ATOM 682 N N . HIS A 1 94 ? 4.227 -10.674 -5.718 1.00 95.75 94 HIS A N 1
ATOM 683 C CA . HIS A 1 94 ? 5.375 -11.373 -6.294 1.00 95.75 94 HIS A CA 1
ATOM 684 C C . HIS A 1 94 ? 6.360 -10.427 -6.970 1.00 95.75 94 HIS A C 1
ATOM 686 O O . HIS A 1 94 ? 7.555 -10.644 -6.842 1.00 95.75 94 HIS A O 1
ATOM 692 N N . TRP A 1 95 ? 5.882 -9.393 -7.663 1.00 97.69 95 TRP A N 1
ATOM 693 C CA . TRP A 1 95 ? 6.709 -8.384 -8.319 1.00 97.69 95 TRP A CA 1
ATOM 694 C C . TRP A 1 95 ? 5.941 -7.067 -8.497 1.00 97.69 95 TRP A C 1
ATOM 696 O O . TRP A 1 95 ? 4.723 -7.020 -8.312 1.00 97.69 95 TRP A O 1
ATOM 706 N N . ARG A 1 96 ? 6.648 -5.980 -8.825 1.00 97.88 96 ARG A N 1
ATOM 707 C CA . ARG A 1 96 ? 6.081 -4.626 -8.988 1.00 97.88 96 ARG A CA 1
ATOM 708 C C . ARG A 1 96 ? 6.127 -4.193 -10.455 1.00 97.88 96 ARG A C 1
ATOM 710 O O . ARG A 1 96 ? 7.096 -4.521 -11.124 1.00 97.88 96 ARG A O 1
ATOM 717 N N . PRO A 1 97 ? 5.140 -3.439 -10.968 1.00 97.31 97 PRO A N 1
ATOM 718 C CA . PRO A 1 97 ? 5.075 -3.095 -12.387 1.00 97.31 97 PRO A CA 1
ATOM 719 C C . PRO A 1 97 ? 6.219 -2.209 -12.868 1.00 97.31 97 PRO A C 1
ATOM 721 O O . PRO A 1 97 ? 6.530 -2.253 -14.049 1.00 97.31 97 PRO A O 1
ATOM 724 N N . MET A 1 98 ? 6.828 -1.437 -11.967 1.00 97.50 98 MET A N 1
ATOM 725 C CA . MET A 1 98 ? 7.967 -0.580 -12.274 1.00 97.50 98 MET A CA 1
ATOM 726 C C . MET A 1 98 ? 9.267 -1.354 -12.067 1.00 97.50 98 MET A C 1
ATOM 728 O O . MET A 1 98 ? 9.522 -1.865 -10.970 1.00 97.50 98 MET A O 1
ATOM 732 N N . TRP A 1 99 ? 10.094 -1.426 -13.107 1.00 97.75 99 TRP A N 1
ATOM 733 C CA . TRP A 1 99 ? 11.353 -2.170 -13.148 1.00 97.75 99 TRP A CA 1
ATOM 734 C C . TRP A 1 99 ? 12.245 -1.858 -11.947 1.00 97.75 99 TRP A C 1
ATOM 736 O O . TRP A 1 99 ? 12.634 -2.762 -11.200 1.00 97.75 99 TRP A O 1
ATOM 746 N N . ASP A 1 100 ? 12.472 -0.572 -11.686 1.00 95.38 100 ASP A N 1
ATOM 747 C CA . ASP A 1 100 ? 13.382 -0.108 -10.639 1.00 95.38 100 ASP A CA 1
ATOM 748 C C . ASP A 1 100 ? 12.870 -0.341 -9.218 1.00 95.38 100 ASP A C 1
ATOM 750 O O . ASP A 1 100 ? 13.649 -0.334 -8.264 1.00 95.38 100 ASP A O 1
ATOM 754 N N . GLN A 1 101 ? 11.584 -0.652 -9.054 1.00 96.44 101 GLN A N 1
ATOM 755 C CA . GLN A 1 101 ? 11.028 -1.011 -7.754 1.00 96.44 101 GLN A CA 1
ATOM 756 C C . GLN A 1 101 ? 11.245 -2.486 -7.400 1.00 96.44 101 GLN A C 1
ATOM 758 O O . GLN A 1 101 ? 10.985 -2.875 -6.259 1.00 96.44 101 GLN A O 1
ATOM 763 N N . ASN A 1 102 ? 11.737 -3.319 -8.321 1.00 97.38 102 ASN A N 1
ATOM 764 C CA . ASN A 1 102 ? 12.039 -4.730 -8.066 1.00 97.38 102 ASN A CA 1
ATOM 765 C C . ASN A 1 102 ? 13.448 -4.914 -7.473 1.00 97.38 102 ASN A C 1
ATOM 767 O O . ASN A 1 102 ? 14.307 -5.577 -8.049 1.00 97.38 102 ASN A O 1
ATOM 771 N N . TRP A 1 103 ? 13.686 -4.315 -6.305 1.00 94.94 103 TRP A N 1
ATOM 772 C CA . TRP A 1 103 ? 14.934 -4.416 -5.537 1.00 94.94 103 TRP A CA 1
ATOM 773 C C . TRP A 1 103 ? 14.853 -5.450 -4.401 1.00 94.94 103 TRP A C 1
ATOM 775 O O . TRP A 1 103 ? 13.790 -5.998 -4.094 1.00 94.94 103 TRP A O 1
ATOM 785 N N . GLY A 1 104 ? 15.993 -5.723 -3.754 1.00 94.06 104 GLY A N 1
ATOM 786 C CA . GLY A 1 104 ? 16.100 -6.731 -2.693 1.00 94.06 104 GLY A CA 1
ATOM 787 C C . GLY A 1 104 ? 15.754 -8.125 -3.218 1.00 94.06 104 GLY A C 1
ATOM 788 O O . GLY A 1 104 ? 16.189 -8.500 -4.305 1.00 94.06 104 GLY A O 1
ATOM 789 N N . GLY A 1 105 ? 14.913 -8.868 -2.492 1.00 95.69 105 GLY A N 1
ATOM 790 C CA . GLY A 1 105 ? 14.451 -10.196 -2.920 1.00 95.69 105 GLY A CA 1
ATOM 791 C C . GLY A 1 105 ? 13.697 -10.213 -4.259 1.00 95.69 105 GLY A C 1
ATOM 792 O O . GLY A 1 105 ? 13.605 -11.258 -4.893 1.00 95.69 105 GLY A O 1
ATOM 793 N N . LEU A 1 106 ? 13.206 -9.063 -4.740 1.00 97.56 106 LEU A N 1
ATOM 794 C CA . LEU A 1 106 ? 12.537 -8.955 -6.042 1.00 97.56 106 LEU A CA 1
ATOM 795 C C . LEU A 1 106 ? 13.522 -8.814 -7.219 1.00 97.56 106 LEU A C 1
ATOM 797 O O . LEU A 1 106 ? 13.118 -8.906 -8.377 1.00 97.56 106 LEU A O 1
ATOM 801 N N . ASN A 1 107 ? 14.825 -8.651 -6.966 1.00 97.75 107 ASN A N 1
ATOM 802 C CA . ASN A 1 107 ? 15.826 -8.496 -8.029 1.00 97.75 107 ASN A CA 1
ATOM 803 C C . ASN A 1 107 ? 15.979 -9.754 -8.913 1.00 97.75 107 ASN A C 1
ATOM 805 O O . ASN A 1 107 ? 16.545 -9.702 -10.011 1.00 97.75 107 ASN A O 1
ATOM 809 N N . VAL A 1 108 ? 15.436 -10.891 -8.467 1.00 98.19 108 VAL A N 1
ATOM 810 C CA . VAL A 1 108 ? 15.350 -12.119 -9.265 1.00 98.19 108 VAL A CA 1
ATOM 811 C C . VAL A 1 108 ? 14.584 -11.898 -10.575 1.00 98.19 108 VAL A C 1
ATOM 813 O O . VAL A 1 108 ? 15.022 -12.387 -11.615 1.00 98.19 108 VAL A O 1
ATOM 816 N N . TYR A 1 109 ? 13.522 -11.082 -10.583 1.00 98.38 109 TYR A N 1
ATOM 817 C CA . TYR A 1 109 ? 12.738 -10.812 -11.797 1.00 98.38 109 TYR A CA 1
ATOM 818 C C . TYR A 1 109 ? 13.515 -9.975 -12.809 1.00 98.38 109 TYR A C 1
ATOM 820 O O . TYR A 1 109 ? 13.478 -10.267 -14.007 1.00 98.38 109 TYR A O 1
ATOM 828 N N . ARG A 1 110 ? 14.287 -8.987 -12.338 1.00 98.50 110 ARG A N 1
ATOM 829 C CA . ARG A 1 110 ? 15.187 -8.203 -13.197 1.00 98.50 110 ARG A CA 1
ATOM 830 C C . ARG A 1 110 ? 16.276 -9.084 -13.794 1.00 98.50 110 ARG A C 1
ATOM 832 O O . ARG A 1 110 ? 16.561 -9.029 -14.987 1.00 98.50 110 ARG A O 1
ATOM 839 N N . THR A 1 111 ? 16.877 -9.940 -12.974 1.00 98.44 111 THR A N 1
ATOM 840 C CA . THR A 1 111 ? 17.933 -10.864 -13.409 1.00 98.44 111 THR A CA 1
ATOM 841 C C . THR A 1 111 ? 17.426 -11.870 -14.432 1.00 98.44 111 THR A C 1
ATOM 843 O O . THR A 1 111 ? 18.050 -12.040 -15.480 1.00 98.44 111 THR A O 1
ATOM 846 N N . TYR A 1 112 ? 16.263 -12.467 -14.183 1.00 98.50 112 TYR A N 1
ATOM 847 C CA . TYR A 1 112 ? 15.650 -13.394 -15.121 1.00 98.50 112 TYR A CA 1
ATOM 848 C C . TYR A 1 112 ? 15.281 -12.706 -16.442 1.00 98.50 112 TYR A C 1
ATOM 850 O O . TYR A 1 112 ? 15.640 -13.215 -17.503 1.00 98.50 112 TYR A O 1
ATOM 858 N N . SER A 1 113 ? 14.680 -11.513 -16.394 1.00 98.62 113 SER A N 1
ATOM 859 C CA . SER A 1 113 ? 14.322 -10.741 -17.596 1.00 98.62 113 SER A CA 1
ATOM 860 C C . SER A 1 113 ? 15.547 -10.424 -18.459 1.00 98.62 113 SER A C 1
ATOM 862 O O . SER A 1 113 ? 15.540 -10.694 -19.658 1.00 98.62 113 SER A O 1
ATOM 864 N N . ARG A 1 114 ? 16.656 -9.974 -17.852 1.00 98.75 114 ARG A N 1
ATOM 865 C CA . ARG A 1 114 ? 17.932 -9.776 -18.568 1.00 98.75 114 ARG A CA 1
ATOM 866 C C . ARG A 1 114 ? 18.446 -11.074 -19.186 1.00 98.75 114 ARG A C 1
ATOM 868 O O . ARG A 1 114 ? 18.943 -11.060 -20.307 1.00 98.75 114 ARG A O 1
ATOM 875 N N . SER A 1 115 ? 18.331 -12.202 -18.480 1.00 98.50 115 SER A N 1
ATOM 876 C CA . SER A 1 115 ? 18.785 -13.501 -18.995 1.00 98.50 115 SER A CA 1
ATOM 877 C C . SER A 1 115 ? 17.997 -13.955 -20.229 1.00 98.50 115 SER A C 1
ATOM 879 O O . SER A 1 115 ? 18.590 -14.499 -21.159 1.00 98.50 115 SER A O 1
ATOM 881 N N . LEU A 1 116 ? 16.686 -13.684 -20.273 1.00 98.38 116 LEU A N 1
ATOM 882 C CA . LEU A 1 116 ? 15.848 -13.977 -21.436 1.00 98.38 116 LEU A CA 1
ATOM 883 C C . LEU A 1 116 ? 16.285 -13.156 -22.648 1.00 98.38 116 LEU A C 1
ATOM 885 O O . LEU A 1 116 ? 16.407 -13.703 -23.743 1.00 98.38 116 LEU A O 1
ATOM 889 N N . GLU A 1 117 ? 16.574 -11.872 -22.447 1.00 98.62 117 GLU A N 1
ATOM 890 C CA . GLU A 1 117 ? 17.017 -11.000 -23.533 1.00 98.62 117 GLU A CA 1
ATOM 891 C C . GLU A 1 117 ? 18.430 -11.338 -24.012 1.00 98.62 117 GLU A C 1
ATOM 893 O O . GLU A 1 117 ? 18.668 -11.361 -25.215 1.00 98.62 117 GLU A O 1
ATOM 898 N N . ARG A 1 118 ? 19.343 -11.746 -23.121 1.00 98.31 118 ARG A N 1
ATOM 899 C CA . ARG A 1 118 ? 20.672 -12.244 -23.528 1.00 98.31 118 ARG A CA 1
ATOM 900 C C . ARG A 1 118 ? 20.599 -13.493 -24.397 1.00 98.31 118 ARG A C 1
ATOM 902 O O . ARG A 1 118 ? 21.371 -13.615 -25.340 1.00 98.31 118 ARG A O 1
ATOM 909 N N . ARG A 1 119 ? 19.679 -14.417 -24.098 1.00 98.06 119 ARG A N 1
ATOM 910 C CA . ARG A 1 119 ? 19.483 -15.632 -24.910 1.00 98.06 119 ARG A CA 1
ATOM 911 C C . ARG A 1 119 ? 18.967 -15.301 -26.310 1.00 98.06 119 ARG A C 1
ATOM 913 O O . ARG A 1 119 ? 19.370 -15.951 -27.266 1.00 98.06 119 ARG A O 1
ATOM 920 N N . LYS A 1 120 ? 18.087 -14.303 -26.426 1.00 98.00 120 LYS A N 1
ATOM 921 C CA . LYS A 1 120 ? 17.526 -13.846 -27.709 1.00 98.00 120 LYS A CA 1
ATOM 922 C C . LYS A 1 120 ? 18.496 -12.977 -28.507 1.00 98.00 120 LYS A C 1
ATOM 924 O O . LYS A 1 120 ? 18.451 -12.983 -29.733 1.00 98.00 120 LYS A O 1
ATOM 929 N N . HIS A 1 121 ? 19.364 -12.244 -27.816 1.00 97.62 121 HIS A N 1
ATOM 930 C CA . HIS A 1 121 ? 20.258 -11.256 -28.405 1.00 97.62 121 HIS A CA 1
ATOM 931 C C . HIS A 1 121 ? 21.712 -11.451 -27.914 1.00 97.62 121 HIS A C 1
ATOM 933 O O . HIS A 1 121 ? 22.219 -10.616 -27.161 1.00 97.62 121 HIS A O 1
ATOM 939 N N . PRO A 1 122 ? 22.418 -12.529 -28.333 1.00 96.50 122 PRO A N 1
ATOM 940 C CA . PRO A 1 122 ? 23.729 -12.896 -27.774 1.00 96.50 122 PRO A CA 1
ATOM 941 C C . PRO A 1 122 ? 24.831 -11.846 -27.966 1.00 96.50 122 PRO A C 1
ATOM 943 O O . PRO A 1 122 ? 25.776 -11.794 -27.183 1.00 96.50 122 PRO A O 1
ATOM 946 N N . PHE A 1 123 ? 24.706 -11.009 -28.998 1.00 97.88 123 PHE A N 1
ATOM 947 C CA . PHE A 1 123 ? 25.700 -9.996 -29.370 1.00 97.88 123 PHE A CA 1
ATOM 948 C C . PHE A 1 123 ? 25.337 -8.579 -28.906 1.00 97.88 123 PHE A C 1
ATOM 950 O O . PHE A 1 123 ? 26.069 -7.632 -29.188 1.00 97.88 123 PHE A O 1
ATOM 957 N N . TRP A 1 124 ? 24.199 -8.395 -28.228 1.00 98.31 124 TRP A N 1
ATOM 958 C CA . TRP A 1 124 ? 23.816 -7.080 -27.722 1.00 98.31 124 TRP A CA 1
ATOM 959 C C . TRP A 1 124 ? 24.676 -6.668 -26.529 1.00 98.31 124 TRP A C 1
ATOM 961 O O . TRP A 1 124 ? 24.969 -7.454 -25.626 1.00 98.31 124 TRP A O 1
ATOM 971 N N . LEU A 1 125 ? 25.032 -5.384 -26.504 1.00 98.50 125 LEU A N 1
ATOM 972 C CA . LEU A 1 125 ? 25.730 -4.772 -25.380 1.00 98.50 125 LEU A CA 1
ATOM 973 C C . LEU A 1 125 ? 24.827 -4.739 -24.141 1.00 98.50 125 LEU A C 1
ATOM 975 O O . LEU A 1 125 ? 23.601 -4.685 -24.236 1.00 98.50 125 LEU A O 1
ATOM 979 N N . ASN A 1 126 ? 25.444 -4.714 -22.958 1.00 98.19 126 ASN A N 1
ATOM 980 C CA . ASN A 1 126 ? 24.730 -4.789 -21.679 1.00 98.19 126 ASN A CA 1
ATOM 981 C C . ASN A 1 126 ? 23.637 -3.721 -21.520 1.00 98.19 126 ASN A C 1
ATOM 983 O O . ASN A 1 126 ? 22.574 -4.033 -20.994 1.00 98.19 126 ASN A O 1
ATOM 987 N N . TYR A 1 127 ? 23.868 -2.492 -21.991 1.00 98.25 127 TYR A N 1
ATOM 988 C CA . TYR A 1 127 ? 22.866 -1.426 -21.901 1.00 98.25 127 TYR A CA 1
ATOM 989 C C . TYR A 1 127 ? 21.658 -1.679 -22.821 1.00 98.25 127 TYR A C 1
ATOM 991 O O . TYR A 1 127 ? 20.535 -1.354 -22.451 1.00 98.25 127 TYR A O 1
ATOM 999 N N . MET A 1 128 ? 21.861 -2.297 -23.993 1.00 98.62 128 MET A N 1
ATOM 1000 C CA . MET A 1 128 ? 20.761 -2.670 -24.892 1.00 98.62 128 MET A CA 1
ATOM 1001 C C . MET A 1 128 ? 19.904 -3.769 -24.257 1.00 98.62 128 MET A C 1
ATOM 1003 O O . MET A 1 128 ? 18.679 -3.702 -24.303 1.00 98.62 128 MET A O 1
ATOM 1007 N N . ILE A 1 129 ? 20.553 -4.744 -23.607 1.00 98.69 129 ILE A N 1
ATOM 1008 C CA . ILE A 1 129 ? 19.879 -5.794 -22.833 1.00 98.69 129 ILE A CA 1
ATOM 1009 C C . ILE A 1 129 ? 19.081 -5.204 -21.667 1.00 98.69 129 ILE A C 1
ATOM 1011 O O . ILE A 1 129 ? 17.942 -5.612 -21.465 1.00 98.69 129 ILE A O 1
ATOM 1015 N N . GLU A 1 130 ? 19.653 -4.270 -20.898 1.00 98.56 130 GLU A N 1
ATOM 1016 C CA . GLU A 1 130 ? 18.948 -3.630 -19.776 1.00 98.56 130 GLU A CA 1
ATOM 1017 C C . GLU A 1 130 ? 17.702 -2.885 -20.271 1.00 98.56 130 GLU A C 1
ATOM 1019 O O . GLU A 1 130 ? 16.615 -3.085 -19.729 1.00 98.56 130 GLU A O 1
ATOM 1024 N N . ASN A 1 131 ? 17.840 -2.091 -21.337 1.00 98.56 131 ASN A N 1
ATOM 1025 C CA . ASN A 1 131 ? 16.737 -1.320 -21.909 1.00 98.56 131 ASN A CA 1
ATOM 1026 C C . ASN A 1 131 ? 15.605 -2.225 -22.414 1.00 98.56 131 ASN A C 1
ATOM 1028 O O . ASN A 1 131 ? 14.443 -2.001 -22.083 1.00 98.56 131 ASN A O 1
ATOM 1032 N N . GLU A 1 132 ? 15.923 -3.273 -23.174 1.00 98.69 132 GLU A N 1
ATOM 1033 C CA . GLU A 1 132 ? 14.897 -4.173 -23.711 1.00 98.69 132 GLU A CA 1
ATOM 1034 C C . GLU A 1 132 ? 14.251 -5.035 -22.625 1.00 98.69 132 GLU A C 1
ATOM 1036 O O . GLU A 1 132 ? 13.034 -5.237 -22.639 1.00 98.69 132 GLU A O 1
ATOM 1041 N N . ALA A 1 133 ? 15.034 -5.503 -21.647 1.00 98.69 133 ALA A N 1
ATOM 1042 C CA . ALA A 1 133 ? 14.501 -6.237 -20.506 1.00 98.69 133 ALA A CA 1
ATOM 1043 C C . ALA A 1 133 ? 13.536 -5.365 -19.692 1.00 98.69 133 ALA A C 1
ATOM 1045 O O . ALA A 1 133 ? 12.466 -5.844 -19.324 1.00 98.69 133 ALA A O 1
ATOM 1046 N N . THR A 1 134 ? 13.881 -4.092 -19.477 1.00 98.69 134 THR A N 1
ATOM 1047 C CA . THR A 1 134 ? 13.026 -3.100 -18.809 1.00 98.69 134 THR A CA 1
ATOM 1048 C C . THR A 1 134 ? 11.727 -2.904 -19.586 1.00 98.69 134 THR A C 1
ATOM 1050 O O . THR A 1 134 ? 10.646 -3.151 -19.052 1.00 98.69 134 THR A O 1
ATOM 1053 N N . ASN A 1 135 ? 11.824 -2.567 -20.877 1.00 98.50 135 ASN A N 1
ATOM 1054 C CA . ASN A 1 135 ? 10.669 -2.305 -21.737 1.00 98.50 135 ASN A CA 1
ATOM 1055 C C . ASN A 1 135 ? 9.702 -3.493 -21.784 1.00 98.50 135 ASN A C 1
ATOM 1057 O O . ASN A 1 135 ? 8.495 -3.336 -21.578 1.00 98.50 135 ASN A O 1
ATOM 1061 N N . ARG A 1 136 ? 10.220 -4.703 -22.029 1.00 98.56 136 ARG A N 1
ATOM 1062 C CA . ARG A 1 136 ? 9.387 -5.909 -22.099 1.00 98.56 136 ARG A CA 1
ATOM 1063 C C . ARG A 1 136 ? 8.783 -6.262 -20.754 1.00 98.56 136 ARG A C 1
ATOM 1065 O O . ARG A 1 136 ? 7.614 -6.643 -20.708 1.00 98.56 136 ARG A O 1
ATOM 1072 N N . TYR A 1 137 ? 9.552 -6.135 -19.676 1.00 98.69 137 TYR A N 1
ATOM 1073 C CA . TYR A 1 137 ? 9.062 -6.404 -18.333 1.00 98.69 137 TYR A CA 1
ATOM 1074 C C . TYR A 1 137 ? 7.882 -5.495 -17.985 1.00 98.69 137 TYR A C 1
ATOM 1076 O O . TYR A 1 137 ? 6.805 -6.000 -17.670 1.00 98.69 137 TYR A O 1
ATOM 1084 N N . GLU A 1 138 ? 8.043 -4.174 -18.098 1.00 98.56 138 GLU A N 1
ATOM 1085 C CA . GLU A 1 138 ? 6.998 -3.220 -17.711 1.00 98.56 138 GLU A CA 1
ATOM 1086 C C . GLU A 1 138 ? 5.763 -3.322 -18.616 1.00 98.56 138 GLU A C 1
ATOM 1088 O O . GLU A 1 138 ? 4.627 -3.270 -18.135 1.00 98.56 138 GLU A O 1
ATOM 1093 N N . MET A 1 139 ? 5.959 -3.563 -19.919 1.00 98.38 139 MET A N 1
ATOM 1094 C CA . MET A 1 139 ? 4.865 -3.818 -20.860 1.00 98.38 139 MET A CA 1
ATOM 1095 C C . MET A 1 139 ? 4.034 -5.040 -20.444 1.00 98.38 139 MET A C 1
ATOM 1097 O O . MET A 1 139 ? 2.802 -4.968 -20.385 1.00 98.38 139 MET A O 1
ATOM 1101 N N . MET A 1 140 ? 4.693 -6.158 -20.129 1.00 98.38 140 MET A N 1
ATOM 1102 C CA . MET A 1 140 ? 4.010 -7.392 -19.736 1.00 98.38 140 MET A CA 1
ATOM 1103 C C . MET A 1 140 ? 3.400 -7.293 -18.336 1.00 98.38 140 MET A C 1
ATOM 1105 O O . MET A 1 140 ? 2.283 -7.768 -18.119 1.00 98.38 140 MET A O 1
ATOM 1109 N N . ALA A 1 141 ? 4.075 -6.619 -17.404 1.00 98.31 141 ALA A N 1
ATOM 1110 C CA . ALA A 1 141 ? 3.558 -6.343 -16.070 1.00 98.31 141 ALA A CA 1
ATOM 1111 C C . ALA A 1 141 ? 2.271 -5.506 -16.133 1.00 98.31 141 ALA A C 1
ATOM 1113 O O . ALA A 1 141 ? 1.268 -5.856 -15.503 1.00 98.31 141 ALA A O 1
ATOM 1114 N N . LYS A 1 142 ? 2.260 -4.453 -16.964 1.00 98.44 142 LYS A N 1
ATOM 1115 C CA . LYS A 1 142 ? 1.065 -3.651 -17.244 1.00 98.44 142 LYS A CA 1
ATOM 1116 C C . LYS A 1 142 ? -0.060 -4.495 -17.825 1.00 98.44 142 LYS A C 1
ATOM 1118 O O . LYS A 1 142 ? -1.181 -4.438 -17.319 1.00 98.44 142 LYS A O 1
ATOM 1123 N N . ALA A 1 143 ? 0.224 -5.289 -18.858 1.00 98.56 143 ALA A N 1
ATOM 1124 C CA . ALA A 1 143 ? -0.778 -6.142 -19.488 1.00 98.56 143 ALA A CA 1
ATOM 1125 C C . ALA A 1 143 ? -1.416 -7.110 -18.477 1.00 98.56 143 ALA A C 1
ATOM 1127 O O . ALA A 1 143 ? -2.643 -7.216 -18.415 1.00 98.56 143 ALA A O 1
ATOM 1128 N N . PHE A 1 144 ? -0.606 -7.763 -17.642 1.00 98.69 144 PHE A N 1
ATOM 1129 C CA . PHE A 1 144 ? -1.075 -8.723 -16.645 1.00 98.69 144 PHE A CA 1
ATOM 1130 C C . PHE A 1 144 ? -1.933 -8.070 -15.554 1.00 98.69 144 PHE A C 1
ATOM 1132 O O . PHE A 1 144 ? -3.070 -8.492 -15.325 1.00 98.69 144 PHE A O 1
ATOM 1139 N N . LEU A 1 145 ? -1.430 -7.015 -14.903 1.00 98.56 145 LEU A N 1
ATOM 1140 C CA . LEU A 1 145 ? -2.146 -6.364 -13.802 1.00 98.56 145 LEU A CA 1
ATOM 1141 C C . LEU A 1 145 ? -3.434 -5.688 -14.288 1.00 98.56 145 LEU A C 1
ATOM 1143 O O . LEU A 1 145 ? -4.494 -5.833 -13.676 1.00 98.56 145 LEU A O 1
ATOM 1147 N N . LEU A 1 146 ? -3.376 -4.993 -15.429 1.00 98.50 146 LEU A N 1
ATOM 1148 C CA . LEU A 1 146 ? -4.536 -4.289 -15.966 1.00 98.50 146 LEU A CA 1
ATOM 1149 C C . LEU A 1 146 ? -5.624 -5.257 -16.445 1.00 98.50 146 LEU A C 1
ATOM 1151 O O . LEU A 1 146 ? -6.804 -5.041 -16.164 1.00 98.50 146 LEU A O 1
ATOM 1155 N N . SER A 1 147 ? -5.256 -6.329 -17.157 1.00 98.44 147 SER A N 1
ATOM 1156 C CA . SER A 1 147 ? -6.230 -7.320 -17.639 1.00 98.44 147 SER A CA 1
ATOM 1157 C C . SER A 1 147 ? -6.893 -8.078 -16.488 1.00 98.44 147 SER A C 1
ATOM 1159 O O . SER A 1 147 ? -8.111 -8.266 -16.509 1.00 98.44 147 SER A O 1
ATOM 1161 N N . THR A 1 148 ? -6.125 -8.427 -15.453 1.00 98.56 148 THR A N 1
ATOM 1162 C CA . THR A 1 148 ? -6.635 -9.073 -14.237 1.00 98.56 148 THR A CA 1
ATOM 1163 C C . THR A 1 148 ? -7.636 -8.175 -13.515 1.00 98.56 148 THR A C 1
ATOM 1165 O O . THR A 1 148 ? -8.748 -8.611 -13.209 1.00 98.56 148 THR A O 1
ATOM 1168 N N . LEU A 1 149 ? -7.298 -6.899 -13.301 1.00 98.38 149 LEU A N 1
ATOM 1169 C CA . LEU A 1 149 ? -8.190 -5.941 -12.646 1.00 98.38 149 LEU A CA 1
ATOM 1170 C C . LEU A 1 149 ? -9.473 -5.697 -13.454 1.00 98.38 149 LEU A C 1
ATOM 1172 O O . LEU A 1 149 ? -10.572 -5.729 -12.895 1.00 98.38 149 LEU A O 1
ATOM 1176 N N . LYS A 1 150 ? -9.357 -5.527 -14.777 1.00 98.38 150 LYS A N 1
ATOM 1177 C CA . LYS A 1 150 ? -10.514 -5.406 -15.679 1.00 98.38 150 LYS A CA 1
ATOM 1178 C C . LYS A 1 150 ? -11.401 -6.644 -15.635 1.00 98.38 150 LYS A C 1
ATOM 1180 O O . LYS A 1 150 ? -12.625 -6.525 -15.617 1.00 98.38 150 LYS A O 1
ATOM 1185 N N . LEU A 1 151 ? -10.814 -7.840 -15.610 1.00 97.88 151 LEU A N 1
ATOM 1186 C CA . LEU A 1 151 ? -11.568 -9.083 -15.479 1.00 97.88 151 LEU A CA 1
ATOM 1187 C C . LEU A 1 151 ? -12.311 -9.143 -14.138 1.00 97.88 151 LEU A C 1
ATOM 1189 O O . LEU A 1 151 ? -13.512 -9.403 -14.136 1.00 97.88 151 LEU A O 1
ATOM 1193 N N . ALA A 1 152 ? -11.642 -8.833 -13.026 1.00 96.81 152 ALA A N 1
ATOM 1194 C CA . ALA A 1 152 ? -12.258 -8.811 -11.700 1.00 96.81 152 ALA A CA 1
ATOM 1195 C C . ALA A 1 152 ? -13.459 -7.850 -11.639 1.00 96.81 152 ALA A C 1
ATOM 1197 O O . ALA A 1 152 ? -14.545 -8.236 -11.197 1.00 96.81 152 ALA A O 1
ATOM 1198 N N . LYS A 1 153 ? -13.303 -6.636 -12.185 1.00 95.00 153 LYS A N 1
ATOM 1199 C CA . LYS A 1 153 ? -14.386 -5.648 -12.301 1.00 95.00 153 LYS A CA 1
ATOM 1200 C C . LYS A 1 153 ? -15.531 -6.136 -13.184 1.00 95.00 153 LYS A C 1
ATOM 1202 O O . LYS A 1 153 ? -16.682 -5.977 -12.802 1.00 95.00 153 LYS A O 1
ATOM 1207 N N . ARG A 1 154 ? -15.256 -6.772 -14.328 1.00 96.19 154 ARG A N 1
ATOM 1208 C CA . ARG A 1 154 ? -16.315 -7.349 -15.181 1.00 96.19 154 ARG A CA 1
ATOM 1209 C C . ARG A 1 154 ? -17.098 -8.451 -14.469 1.00 96.19 154 ARG A C 1
ATOM 1211 O O . ARG A 1 154 ? -18.312 -8.517 -14.608 1.00 96.19 154 ARG A O 1
ATOM 1218 N N . LEU A 1 155 ? -16.417 -9.302 -13.703 1.00 94.69 155 LEU A N 1
ATOM 1219 C CA . LEU A 1 155 ? -17.052 -10.408 -12.983 1.00 94.69 155 LEU A CA 1
ATOM 1220 C C . LEU A 1 155 ? -17.840 -9.942 -11.753 1.00 94.69 155 LEU A C 1
ATOM 1222 O O . LEU A 1 155 ? -18.796 -10.611 -11.354 1.00 94.69 155 LEU A O 1
ATOM 1226 N N . ARG A 1 156 ? -17.436 -8.838 -11.118 1.00 94.06 156 ARG A N 1
ATOM 1227 C CA . ARG A 1 156 ? -18.082 -8.266 -9.926 1.00 94.06 156 ARG A CA 1
ATOM 1228 C C . ARG A 1 156 ? -18.098 -6.732 -10.030 1.00 94.06 156 ARG A C 1
ATOM 1230 O O . ARG A 1 156 ? -17.305 -6.078 -9.346 1.00 94.06 156 ARG A O 1
ATOM 1237 N N . PRO A 1 157 ? -18.983 -6.163 -10.867 1.00 91.56 157 PRO A N 1
ATOM 1238 C CA . PRO A 1 157 ? -18.985 -4.731 -11.180 1.00 91.56 157 PRO A CA 1
ATOM 1239 C C . PRO A 1 157 ? -19.324 -3.839 -9.985 1.00 91.56 157 PRO A C 1
ATOM 1241 O O . PRO A 1 157 ? -18.879 -2.695 -9.939 1.00 91.56 157 PRO A O 1
ATOM 1244 N N . ASP A 1 158 ? -20.050 -4.363 -8.995 1.00 88.31 158 ASP A N 1
ATOM 1245 C CA . ASP A 1 158 ? -20.483 -3.575 -7.840 1.00 88.31 158 ASP A CA 1
ATOM 1246 C C . ASP A 1 158 ? -19.504 -3.607 -6.646 1.00 88.31 158 ASP A C 1
ATOM 1248 O O . ASP A 1 158 ? -19.753 -2.993 -5.602 1.00 88.31 158 ASP A O 1
ATOM 1252 N N . ALA A 1 159 ? -18.385 -4.329 -6.769 1.00 91.19 159 ALA A N 1
ATOM 1253 C CA . ALA A 1 159 ? -17.320 -4.329 -5.768 1.00 91.19 159 ALA A CA 1
ATOM 1254 C C . ALA A 1 159 ? -16.314 -3.195 -6.027 1.00 91.19 159 ALA A C 1
ATOM 1256 O O . ALA A 1 159 ? -16.047 -2.815 -7.165 1.00 91.19 159 ALA A O 1
ATOM 1257 N N . SER A 1 160 ? -15.729 -2.659 -4.953 1.00 93.75 160 SER A N 1
ATOM 1258 C CA . SER A 1 160 ? -14.621 -1.701 -5.064 1.00 93.75 160 SER A CA 1
ATOM 1259 C C . SER A 1 160 ? -13.309 -2.466 -5.189 1.00 93.75 160 SER A C 1
ATOM 1261 O O . SER A 1 160 ? -12.907 -3.127 -4.240 1.00 93.75 160 SER A O 1
ATOM 1263 N N . TRP A 1 161 ? -12.686 -2.402 -6.359 1.00 97.00 161 TRP A N 1
ATOM 1264 C CA . TRP A 1 161 ? -11.503 -3.167 -6.737 1.00 97.00 161 TRP A CA 1
ATOM 1265 C C . TRP A 1 161 ? -10.203 -2.370 -6.687 1.00 97.00 161 TRP A C 1
ATOM 1267 O O . TRP A 1 161 ? -10.159 -1.209 -7.111 1.00 97.00 161 TRP A O 1
ATOM 1277 N N . GLY A 1 162 ? -9.136 -3.051 -6.273 1.00 98.00 162 GLY A N 1
ATOM 1278 C CA . GLY A 1 162 ? -7.766 -2.558 -6.333 1.00 98.00 162 GLY A CA 1
ATOM 1279 C C . GLY A 1 162 ? -6.741 -3.565 -5.811 1.00 98.00 162 GLY A C 1
ATOM 1280 O O . GLY A 1 162 ? -7.097 -4.594 -5.237 1.00 98.00 162 GLY A O 1
ATOM 1281 N N . TYR A 1 163 ? -5.462 -3.265 -6.028 1.00 98.69 163 TYR A N 1
ATOM 1282 C CA . TYR A 1 163 ? -4.351 -4.074 -5.536 1.00 98.69 163 TYR A CA 1
ATOM 1283 C C . TYR A 1 163 ? -3.945 -3.673 -4.121 1.00 98.69 163 TYR A C 1
ATOM 1285 O O . TYR A 1 163 ? -3.837 -2.483 -3.811 1.00 98.69 163 TYR A O 1
ATOM 1293 N N . TYR A 1 164 ? -3.694 -4.673 -3.278 1.00 98.50 164 TYR A N 1
ATOM 1294 C CA . TYR A 1 164 ? -3.088 -4.470 -1.966 1.00 98.50 164 TYR A CA 1
ATOM 1295 C C . TYR A 1 164 ? -1.716 -3.791 -2.100 1.00 98.50 164 TYR A C 1
ATOM 1297 O O . TYR A 1 164 ? -0.956 -4.056 -3.028 1.00 98.50 164 TYR A O 1
ATOM 1305 N N . GLY A 1 165 ? -1.411 -2.887 -1.172 1.00 97.69 165 GLY A N 1
ATOM 1306 C CA . GLY A 1 165 ? -0.131 -2.190 -1.086 1.00 97.69 165 GLY A CA 1
ATOM 1307 C C . GLY A 1 165 ? -0.065 -0.886 -1.880 1.00 97.69 165 GLY A C 1
ATOM 1308 O O . GLY A 1 165 ? 0.717 -0.018 -1.498 1.00 97.69 165 GLY A O 1
ATOM 1309 N N . TYR A 1 166 ? -0.903 -0.703 -2.908 1.00 98.31 166 TYR A N 1
ATOM 1310 C CA . TYR A 1 166 ? -0.858 0.475 -3.778 1.00 98.31 166 TYR A CA 1
ATOM 1311 C C . TYR A 1 166 ? -1.680 1.658 -3.228 1.00 98.31 166 TYR A C 1
ATOM 1313 O O . TYR A 1 166 ? -2.813 1.462 -2.770 1.00 98.31 166 TYR A O 1
ATOM 1321 N N . PRO A 1 167 ? -1.162 2.897 -3.341 1.00 98.12 167 PRO A N 1
ATOM 1322 C CA . PRO A 1 167 ? 0.164 3.243 -3.867 1.00 98.12 167 PRO A CA 1
ATOM 1323 C C . PRO A 1 167 ? 1.303 2.952 -2.881 1.00 98.12 167 PRO A C 1
ATOM 1325 O O . PRO A 1 167 ? 1.134 3.035 -1.661 1.00 98.12 167 PRO A O 1
ATOM 1328 N N . PHE A 1 168 ? 2.492 2.674 -3.422 1.00 97.94 168 PHE A N 1
ATOM 1329 C CA . PHE A 1 168 ? 3.706 2.590 -2.617 1.00 97.94 168 PHE A CA 1
ATOM 1330 C C . PHE A 1 168 ? 4.296 3.979 -2.343 1.00 97.94 168 PHE A C 1
ATOM 1332 O O . PHE A 1 168 ? 4.103 4.929 -3.094 1.00 97.94 168 PHE A O 1
ATOM 1339 N N . CYS A 1 169 ? 5.051 4.077 -1.247 1.00 98.12 169 CYS A N 1
ATOM 1340 C CA . CYS A 1 169 ? 5.752 5.298 -0.833 1.00 98.12 169 CYS A CA 1
ATOM 1341 C C . CYS A 1 169 ? 7.228 5.058 -0.484 1.00 98.12 169 CYS A C 1
ATOM 1343 O O . CYS A 1 169 ? 8.067 5.944 -0.635 1.00 98.12 169 CYS A O 1
ATOM 1345 N N . PHE A 1 170 ? 7.539 3.863 0.034 1.00 97.06 170 PHE A N 1
ATOM 1346 C CA . PHE A 1 170 ? 8.872 3.462 0.499 1.00 97.06 170 PHE A CA 1
ATOM 1347 C C . PHE A 1 170 ? 9.542 4.456 1.471 1.00 97.06 170 PHE A C 1
ATOM 1349 O O . PHE A 1 170 ? 10.765 4.519 1.562 1.00 97.06 170 PHE A O 1
ATOM 1356 N N . ASN A 1 171 ? 8.749 5.215 2.230 1.00 97.94 171 ASN A N 1
ATOM 1357 C CA . ASN A 1 171 ? 9.240 6.055 3.316 1.00 97.94 171 ASN A CA 1
ATOM 1358 C C . ASN A 1 171 ? 9.704 5.215 4.515 1.00 97.94 171 ASN A C 1
ATOM 1360 O O . ASN A 1 171 ? 9.218 4.103 4.743 1.00 97.94 171 ASN A O 1
ATOM 1364 N N . PHE A 1 172 ? 10.660 5.756 5.269 1.00 96.81 172 PHE A N 1
ATOM 1365 C CA . PHE A 1 172 ? 11.382 5.045 6.326 1.00 96.81 172 PHE A CA 1
ATOM 1366 C C . PHE A 1 172 ? 11.933 3.687 5.866 1.00 96.81 172 PHE A C 1
ATOM 1368 O O . PHE A 1 172 ? 11.815 2.675 6.553 1.00 96.81 172 PHE A O 1
ATOM 1375 N N . THR A 1 173 ? 12.518 3.657 4.673 1.00 93.00 173 THR A N 1
ATOM 1376 C CA . THR A 1 173 ? 13.371 2.555 4.201 1.00 93.00 173 THR A CA 1
ATOM 1377 C C . THR A 1 173 ? 14.833 3.008 4.232 1.00 93.00 173 THR A C 1
ATOM 1379 O O . THR A 1 173 ? 15.063 4.218 4.321 1.00 93.00 173 THR A O 1
ATOM 1382 N N . PRO A 1 174 ? 15.824 2.099 4.139 1.00 90.81 174 PRO A N 1
ATOM 1383 C CA . PRO A 1 174 ? 17.237 2.490 4.106 1.00 90.81 174 PRO A CA 1
ATOM 1384 C C . PRO A 1 174 ? 17.548 3.569 3.054 1.00 90.81 174 PRO A C 1
ATOM 1386 O O . PRO A 1 174 ? 18.288 4.505 3.330 1.00 90.81 174 PRO A O 1
ATOM 1389 N N . ASN A 1 175 ? 16.887 3.506 1.892 1.00 89.75 175 ASN A N 1
ATOM 1390 C CA . ASN A 1 175 ? 17.083 4.453 0.788 1.00 89.75 175 ASN A CA 1
ATOM 1391 C C . ASN A 1 175 ? 16.265 5.752 0.924 1.00 89.75 175 ASN A C 1
ATOM 1393 O O . ASN A 1 175 ? 16.437 6.674 0.130 1.00 89.75 175 ASN A O 1
ATOM 1397 N N . ASN A 1 176 ? 15.343 5.839 1.889 1.00 95.00 176 ASN A N 1
ATOM 1398 C CA . ASN A 1 176 ? 14.527 7.029 2.119 1.00 95.00 176 ASN A CA 1
ATOM 1399 C C . ASN A 1 176 ? 14.043 7.102 3.574 1.00 95.00 176 ASN A C 1
ATOM 1401 O O . ASN A 1 176 ? 12.886 6.803 3.886 1.00 95.00 176 ASN A O 1
ATOM 1405 N N . TYR A 1 177 ? 14.917 7.546 4.478 1.00 95.38 177 TYR A N 1
ATOM 1406 C CA . TYR A 1 177 ? 14.603 7.710 5.901 1.00 95.38 177 TYR A CA 1
ATOM 1407 C C . TYR A 1 177 ? 13.907 9.050 6.218 1.00 95.38 177 TYR A C 1
ATOM 1409 O O . TYR A 1 177 ? 14.244 9.758 7.167 1.00 95.38 177 TYR A O 1
ATOM 1417 N N . ARG A 1 178 ? 12.941 9.439 5.378 1.00 97.00 178 ARG A N 1
ATOM 1418 C CA . ARG A 1 178 ? 12.144 10.671 5.501 1.00 97.00 178 ARG A CA 1
ATOM 1419 C C . ARG A 1 178 ? 10.658 10.335 5.576 1.00 97.00 178 ARG A C 1
ATOM 1421 O O . ARG A 1 178 ? 10.252 9.220 5.276 1.00 97.00 178 ARG A O 1
ATOM 1428 N N . GLU A 1 179 ? 9.842 11.311 5.978 1.00 98.00 179 GLU A N 1
ATOM 1429 C CA . GLU A 1 179 ? 8.378 11.171 5.997 1.00 98.00 179 GLU A CA 1
ATOM 1430 C C . GLU A 1 179 ? 7.797 11.060 4.588 1.00 98.00 179 GLU A C 1
ATOM 1432 O O . GLU A 1 179 ? 6.982 10.178 4.333 1.00 98.00 179 GLU A O 1
ATOM 1437 N N . THR A 1 180 ? 8.234 11.932 3.683 1.00 97.56 180 THR A N 1
ATOM 1438 C CA . THR A 1 180 ? 7.756 12.002 2.302 1.00 97.56 180 THR A CA 1
ATOM 1439 C C . THR A 1 180 ? 8.293 10.845 1.465 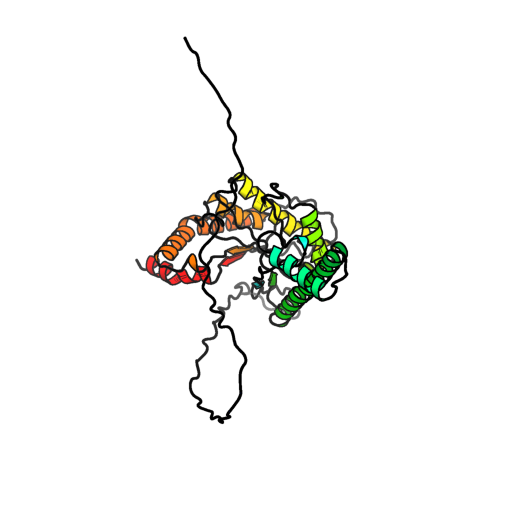1.00 97.56 180 THR A C 1
ATOM 1441 O O . THR A 1 180 ? 9.451 10.445 1.607 1.00 97.56 180 THR A O 1
ATOM 1444 N N . CYS A 1 181 ? 7.478 10.347 0.538 1.00 97.81 181 CYS A N 1
ATOM 1445 C CA . CYS A 1 181 ? 7.951 9.461 -0.524 1.00 97.81 181 CYS A CA 1
ATOM 1446 C C . CYS A 1 181 ? 8.974 10.215 -1.386 1.00 97.81 181 CYS A C 1
ATOM 1448 O O . CYS A 1 181 ? 8.858 11.435 -1.542 1.00 97.81 181 CYS A O 1
ATOM 1450 N N . SER A 1 182 ? 9.982 9.523 -1.918 1.00 96.94 182 SER A N 1
ATOM 1451 C CA . SER A 1 182 ? 10.988 10.166 -2.770 1.00 96.94 182 SER A CA 1
ATOM 1452 C C . SER A 1 182 ? 10.368 10.649 -4.084 1.00 96.94 182 SER A C 1
ATOM 1454 O O . SER A 1 182 ? 9.347 10.122 -4.525 1.00 96.94 182 SER A O 1
ATOM 1456 N N . THR A 1 183 ? 11.001 11.630 -4.729 1.00 96.56 183 THR A N 1
ATOM 1457 C CA . THR A 1 183 ? 10.549 12.155 -6.027 1.00 96.56 183 THR A CA 1
ATOM 1458 C C . THR A 1 183 ? 10.436 11.051 -7.076 1.00 96.56 183 THR A C 1
ATOM 1460 O O . THR A 1 183 ? 9.430 10.991 -7.772 1.00 96.56 183 THR A O 1
ATOM 1463 N N . GLN A 1 184 ? 11.406 10.130 -7.122 1.00 96.31 184 GLN A N 1
ATOM 1464 C CA . GLN A 1 184 ? 11.361 8.981 -8.030 1.00 96.31 184 GLN A CA 1
ATOM 1465 C C . GLN A 1 184 ? 10.118 8.116 -7.793 1.00 96.31 184 GLN A C 1
ATOM 1467 O O . GLN A 1 184 ? 9.430 7.762 -8.735 1.00 96.31 184 GLN A O 1
ATOM 1472 N N . VAL A 1 185 ? 9.768 7.824 -6.536 1.00 97.38 185 VAL A N 1
ATOM 1473 C CA . VAL A 1 185 ? 8.591 6.993 -6.228 1.00 97.38 185 VAL A CA 1
ATOM 1474 C C . VAL A 1 185 ? 7.288 7.698 -6.605 1.00 97.38 185 VAL A C 1
ATOM 1476 O O . VAL A 1 185 ? 6.351 7.049 -7.061 1.00 97.38 185 VAL A O 1
ATOM 1479 N N . GLN A 1 186 ? 7.220 9.022 -6.448 1.00 97.94 186 GLN A N 1
ATOM 1480 C CA . GLN A 1 186 ? 6.064 9.801 -6.902 1.00 97.94 186 GLN A CA 1
ATOM 1481 C C . GLN A 1 186 ? 5.942 9.769 -8.434 1.00 97.94 186 GLN A C 1
ATOM 1483 O O . GLN A 1 186 ? 4.847 9.552 -8.945 1.00 97.94 186 GLN A O 1
ATOM 1488 N N . GLN A 1 187 ? 7.061 9.902 -9.155 1.00 97.88 187 GLN A N 1
ATOM 1489 C CA . GLN A 1 187 ? 7.110 9.776 -10.617 1.00 97.88 187 GLN A CA 1
ATOM 1490 C C . GLN A 1 187 ? 6.731 8.366 -11.083 1.00 97.88 187 GLN A C 1
ATOM 1492 O O . GLN A 1 187 ? 5.938 8.220 -12.005 1.00 97.88 187 GLN A O 1
ATOM 1497 N N . ASP A 1 188 ? 7.223 7.324 -10.416 1.00 97.31 188 ASP A N 1
ATOM 1498 C CA . ASP A 1 188 ? 6.848 5.937 -10.690 1.00 97.31 188 ASP A CA 1
ATOM 1499 C C . ASP A 1 188 ? 5.341 5.711 -10.494 1.00 97.31 188 ASP A C 1
ATOM 1501 O O . ASP A 1 188 ? 4.688 5.053 -11.306 1.00 97.31 188 ASP A O 1
ATOM 1505 N N . ASN A 1 189 ? 4.764 6.273 -9.426 1.00 98.19 189 ASN A N 1
ATOM 1506 C CA . ASN A 1 189 ? 3.324 6.228 -9.191 1.00 98.19 189 ASN A CA 1
ATOM 1507 C C . ASN A 1 189 ? 2.550 6.975 -10.293 1.00 98.19 189 ASN A C 1
ATOM 1509 O O . ASN A 1 189 ? 1.505 6.496 -10.734 1.00 98.19 189 ASN A O 1
ATOM 1513 N N . ASP A 1 190 ? 3.068 8.105 -10.778 1.00 97.62 190 ASP A N 1
ATOM 1514 C CA . ASP A 1 190 ? 2.475 8.844 -11.896 1.00 97.62 190 ASP A CA 1
ATOM 1515 C C . ASP A 1 190 ? 2.555 8.036 -13.209 1.00 97.62 190 ASP A C 1
ATOM 1517 O O . ASP A 1 190 ? 1.550 7.900 -13.913 1.00 97.62 190 ASP A O 1
ATOM 1521 N N . ASN A 1 191 ? 3.691 7.387 -13.483 1.00 96.38 191 ASN A N 1
ATOM 1522 C CA . ASN A 1 191 ? 3.901 6.491 -14.629 1.00 96.38 191 ASN A CA 1
ATOM 1523 C C . ASN A 1 191 ? 3.029 5.223 -14.558 1.00 96.38 191 ASN A C 1
ATOM 1525 O O . ASN A 1 191 ? 2.602 4.681 -15.581 1.00 96.38 191 ASN A O 1
ATOM 1529 N N . THR A 1 192 ? 2.677 4.787 -13.347 1.00 96.50 192 THR A N 1
ATOM 1530 C CA . THR A 1 192 ? 1.718 3.696 -13.097 1.00 96.50 192 THR A CA 1
ATOM 1531 C C . THR A 1 192 ? 0.262 4.192 -13.111 1.00 96.50 192 THR A C 1
ATOM 1533 O O . THR A 1 192 ? -0.660 3.489 -12.692 1.00 96.50 192 THR A O 1
ATOM 1536 N N . GLY A 1 193 ? 0.008 5.398 -13.636 1.00 95.56 193 GLY A N 1
ATOM 1537 C CA . GLY A 1 193 ? -1.315 6.017 -13.687 1.00 95.56 193 GLY A CA 1
ATOM 1538 C C . GLY A 1 193 ? -2.398 5.142 -14.322 1.00 95.56 193 GLY A C 1
ATOM 1539 O O . GLY A 1 193 ? -3.524 5.115 -13.832 1.00 95.56 193 GLY A O 1
ATOM 1540 N N . TRP A 1 194 ? -2.028 4.334 -15.318 1.00 96.31 194 TRP A N 1
ATOM 1541 C CA . TRP A 1 194 ? -2.912 3.377 -15.988 1.00 96.31 194 TRP A CA 1
ATOM 1542 C C . TRP A 1 194 ? -3.545 2.345 -15.039 1.00 96.31 194 TRP A C 1
ATOM 1544 O O . TRP A 1 194 ? -4.631 1.844 -15.325 1.00 96.31 194 TRP A O 1
ATOM 1554 N N . LEU A 1 195 ? -2.883 2.001 -13.929 1.00 97.62 195 LEU A N 1
ATOM 1555 C CA . LEU A 1 195 ? -3.425 1.082 -12.928 1.00 97.62 195 LEU A CA 1
ATOM 1556 C C . LEU A 1 195 ? -4.418 1.817 -12.031 1.00 97.62 195 LEU A C 1
ATOM 1558 O O . LEU A 1 195 ? -5.528 1.343 -11.800 1.00 97.62 195 LEU A O 1
ATOM 1562 N N . PHE A 1 196 ? -4.021 2.999 -11.566 1.00 97.12 196 PHE A N 1
ATOM 1563 C CA . PHE A 1 196 ? -4.828 3.850 -10.699 1.00 97.12 196 PHE A CA 1
ATOM 1564 C C . PHE A 1 196 ? -6.114 4.339 -11.379 1.00 97.12 196 PHE A C 1
ATOM 1566 O O . PHE A 1 196 ? -7.133 4.456 -10.708 1.00 97.12 196 PHE A O 1
ATOM 1573 N N . ASP A 1 197 ? -6.092 4.555 -12.698 1.00 94.75 197 ASP A N 1
ATOM 1574 C CA . ASP A 1 197 ? -7.277 4.898 -13.501 1.00 94.75 197 ASP A CA 1
ATOM 1575 C C . ASP A 1 197 ? -8.307 3.760 -13.530 1.00 94.75 197 ASP A C 1
ATOM 1577 O O . ASP A 1 197 ? -9.515 3.993 -13.578 1.00 94.75 197 ASP A O 1
ATOM 1581 N N . GLU A 1 198 ? -7.840 2.511 -13.488 1.00 96.12 198 GLU A N 1
ATOM 1582 C CA . GLU A 1 198 ? -8.710 1.339 -13.491 1.00 96.12 198 GLU A CA 1
ATOM 1583 C C . GLU A 1 198 ? -9.199 0.977 -12.074 1.00 96.12 198 GLU A C 1
ATOM 1585 O O . GLU A 1 198 ? -10.304 0.441 -11.910 1.00 96.12 198 GLU A O 1
ATOM 1590 N N . MET A 1 199 ? -8.406 1.274 -11.040 1.00 96.62 199 MET A N 1
ATOM 1591 C CA . MET A 1 199 ? -8.749 1.020 -9.639 1.00 96.62 199 MET A CA 1
ATOM 1592 C C . MET A 1 199 ? -9.928 1.888 -9.181 1.00 96.62 199 MET A C 1
ATOM 1594 O O . MET A 1 199 ? -10.019 3.078 -9.451 1.00 96.62 199 MET A O 1
ATOM 1598 N N . THR A 1 200 ? -10.836 1.285 -8.416 1.00 95.50 200 THR A N 1
ATOM 1599 C CA . THR A 1 200 ? -11.976 1.999 -7.800 1.00 95.50 200 THR A CA 1
ATOM 1600 C C . THR A 1 200 ? -11.785 2.205 -6.297 1.00 95.50 200 THR A C 1
ATOM 1602 O O . THR A 1 200 ? -12.538 2.958 -5.671 1.00 95.50 200 THR A O 1
ATOM 1605 N N . ALA A 1 201 ? -10.761 1.570 -5.722 1.00 96.62 201 ALA A N 1
ATOM 1606 C CA . ALA A 1 201 ? -10.278 1.829 -4.379 1.00 96.62 201 ALA A CA 1
ATOM 1607 C C . ALA A 1 201 ? -8.760 1.612 -4.259 1.00 96.62 201 ALA A C 1
ATOM 1609 O O . ALA A 1 201 ? -8.200 0.749 -4.932 1.00 96.62 201 ALA A O 1
ATOM 1610 N N . TYR A 1 202 ? -8.110 2.392 -3.394 1.00 98.31 202 TYR A N 1
ATOM 1611 C CA . TYR A 1 202 ? -6.686 2.314 -3.061 1.00 98.31 202 TYR A CA 1
ATOM 1612 C C . TYR A 1 202 ? -6.490 1.644 -1.696 1.00 98.31 202 TYR A C 1
ATOM 1614 O O . TYR A 1 202 ? -7.231 1.921 -0.744 1.00 98.31 202 TYR A O 1
ATOM 1622 N N . TYR A 1 203 ? -5.461 0.801 -1.594 1.00 98.38 203 TYR A N 1
ATOM 1623 C CA . TYR A 1 203 ? -5.200 -0.068 -0.444 1.00 98.38 203 TYR A CA 1
ATOM 1624 C C . TYR A 1 203 ? -3.751 0.055 0.057 1.00 98.38 203 TYR A C 1
ATOM 1626 O O . TYR A 1 203 ? -3.045 -0.956 0.133 1.00 98.38 203 TYR A O 1
ATOM 1634 N N . PRO A 1 204 ? -3.274 1.262 0.423 1.00 98.56 204 PRO A N 1
ATOM 1635 C CA . PRO A 1 204 ? -1.907 1.426 0.904 1.00 98.56 204 PRO A CA 1
ATOM 1636 C C . PRO A 1 204 ? -1.708 0.646 2.209 1.00 98.56 204 PRO A C 1
ATOM 1638 O O . PRO A 1 204 ? -2.558 0.673 3.101 1.00 98.56 204 PRO A O 1
ATOM 1641 N N . SER A 1 205 ? -0.571 -0.032 2.351 1.00 98.44 205 SER A N 1
ATOM 1642 C CA . SER A 1 205 ? -0.220 -0.709 3.605 1.00 98.44 205 SER A CA 1
ATOM 1643 C C . SER A 1 205 ? 0.311 0.297 4.629 1.00 98.44 205 SER A C 1
ATOM 1645 O O . SER A 1 205 ? 1.165 1.121 4.308 1.00 98.44 205 SER A O 1
ATOM 1647 N N . LEU A 1 206 ? -0.156 0.220 5.873 1.00 98.50 206 LEU A N 1
ATOM 1648 C CA . LEU A 1 206 ? 0.285 1.037 7.011 1.00 98.50 206 LEU A CA 1
ATOM 1649 C C . LEU A 1 206 ? 0.896 0.180 8.128 1.00 98.50 206 LEU A C 1
ATOM 1651 O O . LEU A 1 206 ? 0.863 0.559 9.297 1.00 98.50 206 LEU A O 1
ATOM 1655 N N . TYR A 1 207 ? 1.431 -0.994 7.790 1.00 98.25 207 TYR A N 1
ATOM 1656 C CA . TYR A 1 207 ? 2.010 -1.902 8.778 1.00 98.25 207 TYR A CA 1
ATOM 1657 C C . TYR A 1 207 ? 3.229 -1.261 9.455 1.00 98.25 207 TYR A C 1
ATOM 1659 O O . TYR A 1 207 ? 4.211 -0.921 8.793 1.00 98.25 207 TYR A O 1
ATOM 1667 N N . LEU A 1 208 ? 3.149 -1.082 10.775 1.00 98.31 208 LEU A N 1
ATOM 1668 C CA . LEU A 1 208 ? 4.200 -0.456 11.578 1.00 98.31 208 LEU A CA 1
ATOM 1669 C C . LEU A 1 208 ? 5.302 -1.453 11.944 1.00 98.31 208 LEU A C 1
ATOM 1671 O O . LEU A 1 208 ? 5.045 -2.649 12.034 1.00 98.31 208 LEU A O 1
ATOM 1675 N N . ARG A 1 209 ? 6.511 -0.950 12.211 1.00 97.50 209 ARG A N 1
ATOM 1676 C CA . ARG A 1 209 ? 7.656 -1.718 12.733 1.00 97.50 209 ARG A CA 1
ATOM 1677 C C . ARG A 1 209 ? 8.066 -1.162 14.096 1.00 97.50 209 ARG A C 1
ATOM 1679 O O . ARG A 1 209 ? 8.153 0.056 14.237 1.00 97.50 209 ARG A O 1
ATOM 1686 N N . GLU A 1 210 ? 8.246 -2.028 15.085 1.00 97.12 210 GLU A N 1
ATOM 1687 C CA . GLU A 1 210 ? 8.487 -1.676 16.489 1.00 97.12 210 GLU A CA 1
ATOM 1688 C C . GLU A 1 210 ? 9.951 -1.336 16.767 1.00 97.12 210 GLU A C 1
ATOM 1690 O O . GLU A 1 210 ? 10.224 -0.318 17.401 1.00 97.12 210 GLU A O 1
ATOM 1695 N N . ARG A 1 211 ? 10.882 -2.172 16.290 1.00 95.69 211 ARG A N 1
ATOM 1696 C CA . ARG A 1 211 ? 12.319 -2.057 16.585 1.00 95.69 211 ARG A CA 1
ATOM 1697 C C . ARG A 1 211 ? 13.001 -1.020 15.708 1.00 95.69 211 ARG A C 1
ATOM 1699 O O . ARG A 1 211 ? 13.897 -0.320 16.159 1.00 95.69 211 ARG A O 1
ATOM 1706 N N . GLU A 1 212 ? 12.573 -0.920 14.455 1.00 92.44 212 GLU A N 1
ATOM 1707 C CA . GLU A 1 212 ? 13.235 -0.068 13.461 1.00 92.44 212 GLU A CA 1
ATOM 1708 C C . GLU A 1 212 ? 12.829 1.411 13.527 1.00 92.44 212 GLU A C 1
ATOM 1710 O O . GLU A 1 212 ? 13.524 2.269 12.981 1.00 92.44 212 GLU A O 1
ATOM 1715 N N . LEU A 1 213 ? 11.675 1.720 14.128 1.00 96.44 213 LEU A N 1
ATOM 1716 C CA . LEU A 1 213 ? 11.094 3.062 14.126 1.00 96.44 213 LEU A CA 1
ATOM 1717 C C . LEU A 1 213 ? 10.637 3.446 15.525 1.00 96.44 213 LEU A C 1
ATOM 1719 O O . LEU A 1 213 ? 9.858 2.729 16.142 1.00 96.44 213 LEU A O 1
ATOM 1723 N N . THR A 1 214 ? 11.026 4.632 15.984 1.00 97.12 214 THR A N 1
ATOM 1724 C CA . THR A 1 214 ? 10.481 5.242 17.205 1.00 97.12 214 THR A CA 1
ATOM 1725 C C . THR A 1 214 ? 8.987 5.551 17.058 1.00 97.12 214 THR A C 1
ATOM 1727 O O . THR A 1 214 ? 8.478 5.705 15.946 1.00 97.12 214 THR A O 1
ATOM 1730 N N . ALA A 1 215 ? 8.276 5.747 18.174 1.00 97.00 215 ALA A N 1
ATOM 1731 C CA . ALA A 1 215 ? 6.861 6.144 18.156 1.00 97.00 215 ALA A CA 1
ATOM 1732 C C . ALA A 1 215 ? 6.606 7.414 17.317 1.00 97.00 215 ALA A C 1
ATOM 1734 O O . ALA A 1 215 ? 5.618 7.508 16.586 1.00 97.00 215 ALA A O 1
ATOM 1735 N N . TYR A 1 216 ? 7.526 8.383 17.357 1.00 97.12 216 TYR A N 1
ATOM 1736 C CA . TYR A 1 216 ? 7.441 9.587 16.529 1.00 97.12 216 TYR A CA 1
ATOM 1737 C C . TYR A 1 216 ? 7.576 9.270 15.032 1.00 97.12 216 TYR A C 1
ATOM 1739 O O . TYR A 1 216 ? 6.780 9.735 14.213 1.00 97.12 216 TYR A O 1
ATOM 1747 N N . GLN A 1 217 ? 8.542 8.430 14.661 1.00 98.19 217 GLN A N 1
ATOM 1748 C CA . GLN A 1 217 ? 8.755 8.025 13.271 1.00 98.19 217 GLN A CA 1
ATOM 1749 C C . GLN A 1 217 ? 7.605 7.173 12.735 1.00 98.19 217 GLN A C 1
ATOM 1751 O O . GLN A 1 217 ? 7.189 7.383 11.600 1.00 98.19 217 GLN A O 1
ATOM 1756 N N . ARG A 1 218 ? 7.013 6.290 13.549 1.00 98.50 218 ARG A N 1
ATOM 1757 C CA . ARG A 1 218 ? 5.816 5.518 13.176 1.00 98.50 218 ARG A CA 1
ATOM 1758 C C . ARG A 1 218 ? 4.640 6.422 12.803 1.00 98.50 218 ARG A C 1
ATOM 1760 O O . ARG A 1 218 ? 3.957 6.170 11.809 1.00 98.50 218 ARG A O 1
ATOM 1767 N N . LYS A 1 219 ? 4.451 7.538 13.517 1.00 98.19 219 LYS A N 1
ATOM 1768 C CA . LYS A 1 219 ? 3.416 8.521 13.160 1.00 98.19 219 LYS A CA 1
ATOM 1769 C C . LYS A 1 219 ? 3.668 9.170 11.801 1.00 98.19 219 LYS A C 1
ATOM 1771 O O . LYS A 1 219 ? 2.745 9.279 10.989 1.00 98.19 219 LYS A O 1
ATOM 1776 N N . ARG A 1 220 ? 4.916 9.571 11.544 1.00 98.50 220 ARG A N 1
ATOM 1777 C CA . ARG A 1 220 ? 5.351 10.165 10.269 1.00 98.50 220 ARG A CA 1
ATOM 1778 C C . ARG A 1 220 ? 5.276 9.165 9.118 1.00 98.50 220 ARG A C 1
ATOM 1780 O O . ARG A 1 220 ? 4.836 9.518 8.033 1.00 98.50 220 ARG A O 1
ATOM 1787 N N . PHE A 1 221 ? 5.620 7.905 9.364 1.00 98.69 221 PHE A N 1
ATOM 1788 C CA . PHE A 1 221 ? 5.513 6.826 8.388 1.00 98.69 221 PHE A CA 1
ATOM 1789 C C . PHE A 1 221 ? 4.091 6.717 7.831 1.00 98.69 221 PHE A C 1
ATOM 1791 O O . PHE A 1 221 ? 3.896 6.756 6.616 1.00 98.69 221 PHE A O 1
ATOM 1798 N N . VAL A 1 222 ? 3.093 6.684 8.719 1.00 98.69 222 VAL A N 1
ATOM 1799 C CA . VAL A 1 222 ? 1.675 6.655 8.333 1.00 98.69 222 VAL A CA 1
ATOM 1800 C C . VAL A 1 222 ? 1.281 7.912 7.560 1.00 98.69 222 VAL A C 1
ATOM 1802 O O . VAL A 1 222 ? 0.659 7.809 6.504 1.00 98.69 222 VAL A O 1
ATOM 1805 N N . ARG A 1 223 ? 1.666 9.096 8.053 1.00 98.50 223 ARG A N 1
ATOM 1806 C CA . ARG A 1 223 ? 1.347 10.379 7.406 1.00 98.50 223 ARG A CA 1
ATOM 1807 C C . ARG A 1 223 ? 1.881 10.463 5.979 1.00 98.50 223 ARG A C 1
ATOM 1809 O O . ARG A 1 223 ? 1.131 10.845 5.092 1.00 98.50 223 ARG A O 1
ATOM 1816 N N . GLY A 1 224 ? 3.129 10.063 5.747 1.00 98.56 224 GLY A N 1
ATOM 1817 C CA . GLY A 1 224 ? 3.736 10.092 4.417 1.00 98.56 224 GLY A CA 1
ATOM 1818 C C . GLY A 1 224 ? 3.025 9.203 3.400 1.00 98.56 224 GLY A C 1
ATOM 1819 O O . GLY A 1 224 ? 2.749 9.633 2.284 1.00 98.56 224 GLY A O 1
ATOM 1820 N N . ARG A 1 225 ? 2.652 7.982 3.806 1.00 98.81 225 ARG A N 1
ATOM 1821 C CA . ARG A 1 225 ? 1.903 7.052 2.944 1.00 98.81 225 ARG A CA 1
ATOM 1822 C C . ARG A 1 225 ? 0.506 7.568 2.618 1.00 98.81 225 ARG A C 1
ATOM 1824 O O . ARG A 1 225 ? 0.057 7.459 1.478 1.00 98.81 225 ARG A O 1
ATOM 1831 N N . LEU A 1 226 ? -0.171 8.151 3.607 1.00 98.69 226 LEU A N 1
ATOM 1832 C CA . LEU A 1 226 ? -1.476 8.775 3.400 1.00 98.69 226 LEU A CA 1
ATOM 1833 C C . LEU A 1 226 ? -1.372 10.011 2.502 1.00 98.69 226 LEU A C 1
ATOM 1835 O O . LEU A 1 226 ? -2.205 10.156 1.619 1.00 98.69 226 LEU A O 1
ATOM 1839 N N . ALA A 1 227 ? -0.341 10.844 2.665 1.00 98.62 227 ALA A N 1
ATOM 1840 C CA . ALA A 1 227 ? -0.131 12.029 1.836 1.00 98.62 227 ALA A CA 1
ATOM 1841 C C . ALA A 1 227 ? 0.023 11.676 0.349 1.00 98.62 227 ALA A C 1
ATOM 1843 O O . ALA A 1 227 ? -0.617 12.301 -0.492 1.00 98.62 227 ALA A O 1
ATOM 1844 N N . GLU A 1 228 ? 0.795 10.637 0.021 1.00 98.75 228 GLU A N 1
ATOM 1845 C CA . GLU A 1 228 ? 0.923 10.175 -1.368 1.00 98.75 228 GLU A CA 1
ATOM 1846 C C . GLU A 1 228 ? -0.368 9.560 -1.907 1.00 98.75 228 GLU A C 1
ATOM 1848 O O . GLU A 1 228 ? -0.749 9.780 -3.056 1.00 98.75 228 GLU A O 1
ATOM 1853 N N . THR A 1 229 ? -1.094 8.837 -1.054 1.00 98.50 229 THR A N 1
ATOM 1854 C CA . THR A 1 229 ? -2.407 8.300 -1.422 1.00 98.50 229 THR A CA 1
ATOM 1855 C C . THR A 1 229 ? -3.384 9.426 -1.754 1.00 98.50 229 THR A C 1
ATOM 1857 O O . THR A 1 229 ? -4.043 9.376 -2.791 1.00 98.50 229 THR A O 1
ATOM 1860 N N . THR A 1 230 ? -3.441 10.466 -0.920 1.00 97.94 230 THR A N 1
ATOM 1861 C CA . THR A 1 230 ? -4.256 11.660 -1.164 1.00 97.94 230 THR A CA 1
ATOM 1862 C C . THR A 1 230 ? -3.807 12.387 -2.429 1.00 97.94 230 THR A C 1
ATOM 1864 O O . THR A 1 230 ? -4.657 12.711 -3.253 1.00 97.94 230 THR A O 1
ATOM 1867 N N . ARG A 1 231 ? -2.495 12.548 -2.662 1.00 98.19 231 ARG A N 1
ATOM 1868 C CA . ARG A 1 231 ? -1.965 13.169 -3.889 1.00 98.19 231 ARG A CA 1
ATOM 1869 C C . ARG A 1 231 ? -2.513 12.488 -5.145 1.00 98.19 231 ARG A C 1
ATOM 1871 O O . ARG A 1 231 ? -2.982 13.173 -6.052 1.00 98.19 231 ARG A O 1
ATOM 1878 N N . LEU A 1 232 ? -2.500 11.154 -5.194 1.00 98.12 232 LEU A N 1
ATOM 1879 C CA . LEU A 1 232 ? -3.007 10.400 -6.344 1.00 98.12 232 LEU A CA 1
ATOM 1880 C C . LEU A 1 232 ? -4.529 10.475 -6.491 1.00 98.12 232 LEU A C 1
ATOM 1882 O O . LEU A 1 232 ? -5.017 10.502 -7.621 1.00 98.12 232 LEU A O 1
ATOM 1886 N N . VAL A 1 233 ? -5.282 10.531 -5.387 1.00 96.56 233 VAL A N 1
ATOM 1887 C CA . VAL A 1 233 ? -6.731 10.806 -5.429 1.00 96.56 233 VAL A CA 1
ATOM 1888 C C . VAL A 1 233 ? -6.984 12.189 -6.035 1.00 96.56 233 VAL A C 1
ATOM 1890 O O . VAL A 1 233 ? -7.799 12.312 -6.950 1.00 96.56 233 VAL A O 1
ATOM 1893 N N . ASP A 1 234 ? -6.238 13.207 -5.604 1.00 95.31 234 ASP A N 1
ATOM 1894 C CA . ASP A 1 234 ? -6.382 14.576 -6.102 1.00 95.31 234 ASP A CA 1
ATOM 1895 C C . ASP A 1 234 ? -6.037 14.686 -7.591 1.00 95.31 234 ASP A C 1
ATOM 1897 O O . ASP A 1 234 ? -6.718 15.400 -8.327 1.00 95.31 234 ASP A O 1
ATOM 1901 N N . VAL A 1 235 ? -5.022 13.952 -8.070 1.00 95.06 235 VAL A N 1
ATOM 1902 C CA . VAL A 1 235 ? -4.725 13.849 -9.511 1.00 95.06 235 VAL A CA 1
ATOM 1903 C C . VAL A 1 235 ? -5.945 13.326 -10.277 1.00 95.06 235 VAL A C 1
ATOM 1905 O O . VAL A 1 235 ? -6.290 13.877 -11.319 1.00 95.06 235 VAL A O 1
ATOM 1908 N N . ARG A 1 236 ? -6.650 12.307 -9.762 1.00 92.38 236 ARG A N 1
ATOM 1909 C CA . ARG A 1 236 ? -7.847 11.756 -10.428 1.00 92.38 236 ARG A CA 1
ATOM 1910 C C . ARG A 1 236 ? -9.018 12.722 -10.442 1.00 92.38 236 ARG A C 1
ATOM 1912 O O . ARG A 1 236 ? -9.697 12.827 -11.463 1.00 92.38 236 ARG A O 1
ATOM 1919 N N . ILE A 1 237 ? -9.218 13.453 -9.350 1.00 91.31 237 ILE A N 1
ATOM 1920 C CA . ILE A 1 237 ? -10.224 14.516 -9.283 1.00 91.31 237 ILE A CA 1
ATOM 1921 C C . ILE A 1 237 ? -9.914 15.597 -10.326 1.00 91.31 237 ILE A C 1
ATOM 1923 O O . ILE A 1 237 ? -10.787 15.938 -11.120 1.00 91.31 237 ILE A O 1
ATOM 1927 N N . ARG A 1 238 ? -8.667 16.088 -10.378 1.00 92.31 238 ARG A N 1
ATOM 1928 C CA . ARG A 1 238 ? -8.241 17.117 -11.343 1.00 92.31 238 ARG A CA 1
ATOM 1929 C C . ARG A 1 238 ? -8.383 16.671 -12.797 1.00 92.31 238 ARG A C 1
ATOM 1931 O O . ARG A 1 238 ? -8.755 17.483 -13.634 1.00 92.31 238 ARG A O 1
ATOM 1938 N N . ASN A 1 239 ? -8.162 15.389 -13.082 1.00 90.81 239 ASN A N 1
ATOM 1939 C CA . ASN A 1 239 ? -8.331 14.820 -14.422 1.00 90.81 239 ASN A CA 1
ATOM 1940 C C . ASN A 1 239 ? -9.805 14.554 -14.797 1.00 90.81 239 ASN A C 1
ATOM 1942 O O . ASN A 1 239 ? -10.071 13.896 -15.799 1.00 90.81 239 ASN A O 1
ATOM 1946 N N . GLY A 1 240 ? -10.774 15.023 -14.002 1.00 86.38 240 GLY A N 1
ATOM 1947 C CA . GLY A 1 240 ? -12.198 14.900 -14.318 1.00 86.38 240 GLY A CA 1
ATOM 1948 C C . GLY A 1 240 ? -12.772 13.502 -14.089 1.00 86.38 240 GLY A C 1
ATOM 1949 O O . GLY A 1 240 ? -13.812 13.162 -14.653 1.00 86.38 240 GLY A O 1
ATOM 1950 N N . THR A 1 241 ? -12.127 12.670 -13.260 1.00 84.00 241 THR A N 1
ATOM 1951 C CA . THR A 1 241 ? -12.668 11.348 -12.915 1.00 84.00 241 THR A CA 1
ATOM 1952 C C . THR A 1 241 ? -13.998 11.532 -12.189 1.00 84.00 241 THR A C 1
ATOM 1954 O O . THR A 1 241 ? -14.025 11.931 -11.026 1.00 84.00 241 THR A O 1
ATOM 1957 N N . ALA A 1 242 ? -15.108 11.190 -12.853 1.00 76.00 242 ALA A N 1
ATOM 1958 C CA . ALA A 1 242 ? -16.466 11.388 -12.330 1.00 76.00 242 ALA A CA 1
ATOM 1959 C C . ALA A 1 242 ? -16.693 10.753 -10.946 1.00 76.00 242 ALA A C 1
ATOM 1961 O O . ALA A 1 242 ? -17.569 11.164 -10.187 1.00 76.00 242 ALA A O 1
ATOM 1962 N N . ARG A 1 243 ? -15.924 9.708 -10.626 1.00 82.50 243 ARG A N 1
ATOM 1963 C CA . ARG A 1 243 ? -15.992 8.962 -9.371 1.00 82.50 243 ARG A CA 1
ATOM 1964 C C . ARG A 1 243 ? -14.581 8.691 -8.847 1.00 82.50 243 ARG A C 1
ATOM 1966 O O . ARG A 1 243 ? -14.005 7.671 -9.222 1.00 82.50 243 ARG A O 1
ATOM 1973 N N . PRO A 1 244 ? -14.045 9.551 -7.968 1.00 88.31 244 PRO A N 1
ATOM 1974 C CA . PRO A 1 244 ? -12.734 9.337 -7.370 1.00 88.31 244 PRO A CA 1
ATOM 1975 C C . PRO A 1 244 ? -12.651 7.991 -6.625 1.00 88.31 244 PRO A C 1
ATOM 1977 O O . PRO A 1 244 ? -13.673 7.499 -6.116 1.00 88.31 244 PRO A O 1
ATOM 1980 N N . PRO A 1 245 ? -11.457 7.378 -6.562 1.00 91.94 245 PRO A N 1
ATOM 1981 C CA . PRO A 1 245 ? -11.265 6.103 -5.889 1.00 91.94 245 PRO A CA 1
ATOM 1982 C C . PRO A 1 245 ? -11.416 6.247 -4.372 1.00 91.94 245 PRO A C 1
ATOM 1984 O O . PRO A 1 245 ? -11.026 7.248 -3.772 1.00 91.94 245 PRO A O 1
ATOM 1987 N N . LEU A 1 246 ? -11.987 5.223 -3.736 1.00 94.56 246 LEU A N 1
ATOM 1988 C CA . LEU A 1 246 ? -12.112 5.171 -2.278 1.00 94.56 246 LEU A CA 1
ATOM 1989 C C . LEU A 1 246 ? -10.784 4.759 -1.640 1.00 94.56 246 LEU A C 1
ATOM 1991 O O . LEU A 1 246 ? -10.077 3.918 -2.177 1.00 94.56 246 LEU A O 1
ATOM 1995 N N . VAL A 1 247 ? -10.461 5.269 -0.455 1.00 96.81 247 VAL A N 1
ATOM 1996 C CA . VAL A 1 247 ? -9.218 4.898 0.241 1.00 96.81 247 VAL A CA 1
ATOM 1997 C C . VAL A 1 247 ? -9.533 4.015 1.446 1.00 96.81 247 VAL A C 1
ATOM 1999 O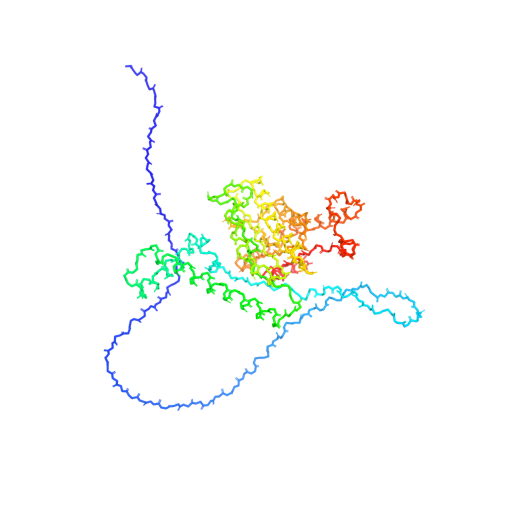 O . VAL A 1 247 ? -10.307 4.413 2.322 1.00 96.81 247 VAL A O 1
ATOM 2002 N N . PHE A 1 248 ? -8.923 2.827 1.483 1.00 97.38 248 PHE A N 1
ATOM 2003 C CA . PHE A 1 248 ? -9.037 1.846 2.566 1.00 97.38 248 PHE A CA 1
ATOM 2004 C C . PHE A 1 248 ? -7.653 1.305 2.946 1.00 97.38 248 PHE A C 1
ATOM 2006 O O . PHE A 1 248 ? -7.262 0.228 2.492 1.00 97.38 248 PHE A O 1
ATOM 2013 N N . PRO A 1 249 ? -6.883 2.028 3.773 1.00 98.44 249 PRO A N 1
ATOM 2014 C CA . PRO A 1 249 ? -5.551 1.589 4.140 1.00 98.44 249 PRO A CA 1
ATOM 2015 C C . PRO A 1 249 ? -5.587 0.267 4.902 1.00 98.44 249 PRO A C 1
ATOM 2017 O O . PRO A 1 249 ? -6.482 0.020 5.719 1.00 98.44 249 PRO A O 1
ATOM 2020 N N . TYR A 1 250 ? -4.596 -0.572 4.629 1.00 98.31 250 TYR A N 1
ATOM 2021 C CA . TYR A 1 250 ? -4.400 -1.840 5.308 1.00 98.31 250 TYR A CA 1
ATOM 2022 C C . TYR A 1 250 ? -3.610 -1.635 6.590 1.00 98.31 250 TYR A C 1
ATOM 2024 O O . TYR A 1 250 ? -2.505 -1.094 6.590 1.00 98.31 250 TYR A O 1
ATOM 2032 N N . VAL A 1 251 ? -4.175 -2.109 7.689 1.00 97.75 251 VAL A N 1
ATOM 2033 C CA . VAL A 1 251 ? -3.607 -2.026 9.027 1.00 97.75 251 VAL A CA 1
ATOM 2034 C C . VAL A 1 251 ? -3.560 -3.438 9.588 1.00 97.75 251 VAL A C 1
ATOM 2036 O O . VAL A 1 251 ? -4.523 -4.188 9.473 1.00 97.75 251 VAL A O 1
ATOM 2039 N N . TRP A 1 252 ? -2.452 -3.824 10.201 1.00 97.06 252 TRP A N 1
ATOM 2040 C CA . TRP A 1 252 ? -2.383 -5.057 10.983 1.00 97.06 252 TRP A CA 1
ATOM 2041 C C . TRP A 1 252 ? -2.542 -4.695 12.454 1.00 97.06 252 TRP A C 1
ATOM 2043 O O . TRP A 1 252 ? -2.204 -3.588 12.818 1.00 97.06 252 TRP A O 1
ATOM 2053 N N . PHE A 1 253 ? -3.039 -5.570 13.321 1.00 96.50 253 PHE A N 1
ATOM 2054 C CA . PHE A 1 253 ? -3.079 -5.332 14.773 1.00 96.50 253 PHE A CA 1
ATOM 2055 C C . PHE A 1 253 ? -1.742 -5.635 15.483 1.00 96.50 253 PHE A C 1
ATOM 2057 O O . PHE A 1 253 ? -1.628 -5.470 16.698 1.00 96.50 253 PHE A O 1
ATOM 2064 N N . LYS A 1 254 ? -0.726 -6.077 14.733 1.00 97.81 254 LYS A N 1
ATO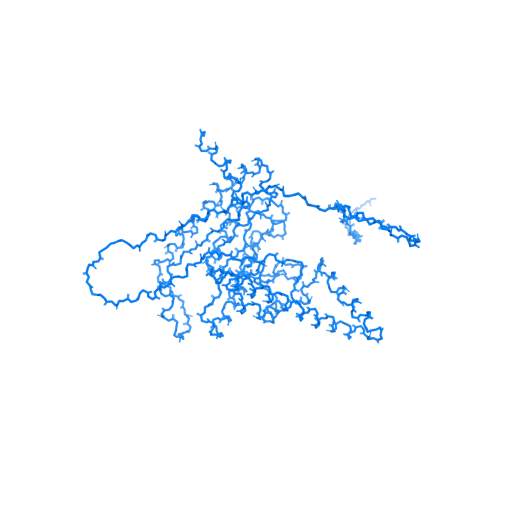M 2065 C CA . LYS A 1 254 ? 0.627 -6.367 15.216 1.00 97.81 254 LYS A CA 1
ATOM 2066 C C . LYS A 1 254 ? 1.672 -5.530 14.492 1.00 97.81 254 LYS A C 1
ATOM 2068 O O . LYS A 1 254 ? 1.479 -5.165 13.331 1.00 97.81 254 LYS A O 1
ATOM 2073 N N . TYR A 1 255 ? 2.803 -5.295 15.149 1.00 98.25 255 TYR A N 1
ATOM 2074 C CA . TYR A 1 255 ? 3.998 -4.795 14.479 1.00 98.25 255 TYR A CA 1
ATOM 2075 C C . TYR A 1 255 ? 4.548 -5.847 13.507 1.00 98.25 255 TYR A C 1
ATOM 2077 O O . TYR A 1 255 ? 4.575 -7.050 13.782 1.00 98.25 255 TYR A O 1
ATOM 2085 N N . HIS A 1 256 ? 4.968 -5.391 12.333 1.00 96.38 256 HIS A N 1
ATOM 2086 C CA . HIS A 1 256 ? 5.370 -6.233 11.216 1.00 96.38 256 HIS A CA 1
ATOM 2087 C C . HIS A 1 256 ? 6.695 -6.967 11.458 1.00 96.38 256 HIS A C 1
ATOM 2089 O O . HIS A 1 256 ? 6.890 -8.058 10.935 1.00 96.38 256 HIS A O 1
ATOM 2095 N N . ASP A 1 257 ? 7.603 -6.394 12.234 1.00 95.69 257 ASP A N 1
ATOM 2096 C CA . ASP A 1 257 ? 8.913 -6.956 12.563 1.00 95.69 257 ASP A CA 1
ATOM 2097 C C . ASP A 1 257 ? 8.851 -7.882 13.789 1.00 95.69 257 ASP A C 1
ATOM 2099 O O . ASP A 1 257 ? 9.268 -9.034 13.703 1.00 95.69 257 ASP A O 1
ATOM 2103 N N . THR A 1 258 ? 8.274 -7.432 14.908 1.00 96.75 258 THR A N 1
ATOM 2104 C CA . THR A 1 258 ? 8.278 -8.192 16.176 1.00 96.75 258 THR A CA 1
ATOM 2105 C C . THR A 1 258 ? 7.095 -9.131 16.351 1.00 96.75 258 THR A C 1
ATOM 2107 O O . THR A 1 258 ? 7.159 -10.055 17.156 1.00 96.75 258 THR A O 1
ATOM 2110 N N . ARG A 1 259 ? 6.007 -8.921 15.599 1.00 95.88 259 ARG A N 1
ATOM 2111 C CA . ARG A 1 259 ? 4.726 -9.637 15.750 1.00 95.88 259 ARG A CA 1
ATOM 2112 C C . ARG A 1 259 ? 4.053 -9.435 17.116 1.00 95.88 259 ARG A C 1
ATOM 2114 O O . ARG A 1 259 ? 3.086 -10.141 17.416 1.00 95.88 259 ARG A O 1
ATOM 2121 N N . ASN A 1 260 ? 4.509 -8.461 17.900 1.00 97.56 260 ASN A N 1
ATOM 2122 C CA . ASN A 1 260 ? 3.830 -8.008 19.109 1.00 97.56 260 ASN A CA 1
ATOM 2123 C C . ASN A 1 260 ? 2.562 -7.238 18.743 1.00 97.56 260 ASN A C 1
ATOM 2125 O O . ASN A 1 260 ? 2.504 -6.592 17.694 1.00 97.56 260 ASN A O 1
ATOM 2129 N N . PHE A 1 261 ? 1.547 -7.298 19.604 1.00 98.38 261 PHE A N 1
ATOM 2130 C CA . PHE A 1 261 ? 0.383 -6.423 19.484 1.00 98.38 261 PHE A CA 1
ATOM 2131 C C . PHE A 1 261 ? 0.809 -4.955 19.582 1.00 98.38 261 PHE A C 1
ATOM 2133 O O . PHE A 1 261 ? 1.660 -4.613 20.400 1.00 98.38 261 PHE A O 1
ATOM 2140 N N . MET A 1 262 ? 0.218 -4.087 18.757 1.00 98.19 262 MET A N 1
ATOM 2141 C CA . MET A 1 262 ? 0.534 -2.657 18.812 1.00 98.19 262 MET A CA 1
ATOM 2142 C C . MET A 1 262 ? 0.093 -2.017 20.123 1.00 98.19 262 MET A C 1
ATOM 2144 O O . MET A 1 262 ? -0.951 -2.384 20.665 1.00 98.19 262 MET A O 1
ATOM 2148 N N . THR A 1 263 ? 0.824 -1.002 20.590 1.00 98.31 263 THR A N 1
ATOM 2149 C CA . THR A 1 263 ? 0.381 -0.229 21.759 1.00 98.31 263 THR A CA 1
ATOM 2150 C C . THR A 1 263 ? -0.952 0.486 21.485 1.00 98.31 263 THR A C 1
ATOM 2152 O O . THR A 1 263 ? -1.310 0.707 20.319 1.00 98.31 263 THR A O 1
ATOM 2155 N N . PRO A 1 264 ? -1.704 0.882 22.530 1.00 98.31 264 PRO A N 1
ATOM 2156 C CA . PRO A 1 264 ? -2.935 1.651 22.358 1.00 98.31 264 PRO A CA 1
ATOM 2157 C C . PRO A 1 264 ? -2.763 2.936 21.546 1.00 98.31 264 PRO A C 1
ATOM 2159 O O . PRO A 1 264 ? -3.620 3.264 20.726 1.00 98.31 264 PRO A O 1
ATOM 2162 N N . GLU A 1 265 ? -1.644 3.636 21.716 1.00 97.81 265 GLU A N 1
ATOM 2163 C CA . GLU A 1 265 ? -1.347 4.890 21.024 1.00 97.81 265 GLU A CA 1
ATOM 2164 C C . GLU A 1 265 ? -1.113 4.661 19.532 1.00 97.81 265 GLU A C 1
ATOM 2166 O O . GLU A 1 265 ? -1.668 5.383 18.699 1.00 97.81 265 GLU A O 1
ATOM 2171 N N . ASP A 1 266 ? -0.311 3.651 19.187 1.00 98.38 266 ASP A N 1
ATOM 2172 C CA . ASP A 1 266 ? -0.044 3.313 17.793 1.00 98.38 266 ASP A CA 1
ATOM 2173 C C . ASP A 1 266 ? -1.306 2.776 17.118 1.00 98.38 266 ASP A C 1
ATOM 2175 O O . ASP A 1 266 ? -1.606 3.185 15.993 1.00 98.38 266 ASP A O 1
ATOM 2179 N N . MET A 1 267 ? -2.101 1.957 17.821 1.00 98.19 267 MET A N 1
ATOM 2180 C CA . MET A 1 267 ? -3.374 1.461 17.305 1.00 98.19 267 MET A CA 1
ATOM 2181 C C . MET A 1 267 ? -4.366 2.594 17.046 1.00 98.19 267 MET A C 1
ATOM 2183 O O . MET A 1 267 ? -4.960 2.666 15.971 1.00 98.19 267 MET A O 1
ATOM 2187 N N . LEU A 1 268 ? -4.514 3.530 17.982 1.00 97.62 268 LEU A N 1
ATOM 2188 C CA . LEU A 1 268 ? -5.337 4.715 17.765 1.00 97.62 268 LEU A CA 1
ATOM 2189 C C . LEU A 1 268 ? -4.829 5.547 16.582 1.00 97.62 268 LEU A C 1
ATOM 2191 O O . LEU A 1 268 ? -5.630 6.049 15.788 1.00 97.62 268 LEU A O 1
ATOM 2195 N N . HIS A 1 269 ? -3.512 5.704 16.438 1.00 97.69 269 HIS A N 1
ATOM 2196 C CA . HIS A 1 269 ? -2.922 6.495 15.361 1.00 97.69 269 HIS A CA 1
ATOM 2197 C C . HIS A 1 269 ? -3.217 5.904 13.979 1.00 97.69 269 HIS A C 1
ATOM 2199 O O . HIS A 1 269 ? -3.723 6.616 13.111 1.00 97.69 269 HIS A O 1
ATOM 2205 N N . VAL A 1 270 ? -2.985 4.605 13.771 1.00 97.75 270 VAL A N 1
ATOM 2206 C CA . VAL A 1 270 ? -3.231 3.953 12.468 1.00 97.75 270 VAL A CA 1
ATOM 2207 C C . VAL A 1 270 ? -4.714 3.871 12.096 1.00 97.75 270 VAL A C 1
ATOM 2209 O O . VAL A 1 270 ? -5.029 3.710 10.921 1.00 97.75 270 VAL A O 1
ATOM 2212 N N . LEU A 1 271 ? -5.633 4.011 13.057 1.00 96.75 271 LEU A N 1
ATOM 2213 C CA . LEU A 1 271 ? -7.073 4.109 12.790 1.00 96.75 271 LEU A CA 1
ATOM 2214 C C . LEU A 1 271 ? -7.527 5.555 12.562 1.00 96.75 271 LEU A C 1
ATOM 2216 O O . LEU A 1 271 ? -8.366 5.818 11.700 1.00 96.75 271 LEU A O 1
ATOM 2220 N N . SER A 1 272 ? -6.999 6.496 13.344 1.00 96.06 272 SER A N 1
ATOM 2221 C CA . SER A 1 272 ? -7.419 7.895 13.293 1.00 96.06 272 SER A CA 1
ATOM 2222 C C . SER A 1 272 ? -6.799 8.638 12.114 1.00 96.06 272 SER A C 1
ATOM 2224 O O . SER A 1 272 ? -7.520 9.358 11.432 1.00 96.06 272 SER A O 1
ATOM 2226 N N . ALA A 1 273 ? -5.510 8.450 11.815 1.00 97.06 273 ALA A N 1
ATOM 2227 C CA . ALA A 1 273 ? -4.827 9.176 10.747 1.00 97.06 273 ALA A CA 1
ATOM 2228 C C . ALA A 1 273 ? -5.478 8.975 9.362 1.00 97.06 273 ALA A C 1
ATOM 2230 O O . ALA A 1 273 ? -5.727 9.984 8.699 1.00 97.06 273 ALA A O 1
ATOM 2231 N N . PRO A 1 274 ? -5.871 7.753 8.938 1.00 97.06 274 PRO A N 1
ATOM 2232 C CA . PRO A 1 274 ? -6.650 7.571 7.713 1.00 97.06 274 PRO A CA 1
ATOM 2233 C C . PRO A 1 274 ? -7.962 8.359 7.701 1.00 97.06 274 PRO A C 1
ATOM 2235 O O . PRO A 1 274 ? -8.273 9.014 6.710 1.00 97.06 274 PRO A O 1
ATOM 2238 N N . ALA A 1 275 ? -8.714 8.352 8.808 1.00 91.75 275 ALA A N 1
ATOM 2239 C CA . ALA A 1 275 ? -9.960 9.112 8.914 1.00 91.75 275 ALA A CA 1
ATOM 2240 C C . ALA A 1 275 ? -9.724 10.625 8.776 1.00 91.75 275 ALA A C 1
ATOM 2242 O O . ALA A 1 275 ? -10.533 11.330 8.177 1.00 91.75 275 ALA A O 1
ATOM 2243 N N . GLN A 1 276 ? -8.605 11.128 9.304 1.00 92.50 276 GLN A N 1
ATOM 2244 C CA . GLN A 1 276 ? -8.215 12.533 9.170 1.00 92.50 276 GLN A CA 1
ATOM 2245 C C . GLN A 1 276 ? -7.774 12.887 7.744 1.00 92.50 276 GLN A C 1
ATOM 2247 O O . GLN A 1 276 ? -8.028 14.005 7.310 1.00 92.50 276 GLN A O 1
ATOM 2252 N N . ALA A 1 277 ? -7.173 11.939 7.023 1.00 92.88 277 ALA A N 1
ATOM 2253 C CA . ALA A 1 277 ? -6.742 12.086 5.633 1.00 92.88 277 ALA A CA 1
ATOM 2254 C C . ALA A 1 277 ? -7.871 11.876 4.600 1.00 92.88 277 ALA A C 1
ATOM 2256 O O . ALA A 1 277 ? -7.613 11.887 3.400 1.00 92.88 277 ALA A O 1
ATOM 2257 N N . GLY A 1 278 ? -9.116 11.669 5.045 1.00 89.62 278 GLY A N 1
ATOM 2258 C CA . GLY A 1 278 ? -10.271 11.489 4.159 1.00 89.62 278 GLY A CA 1
ATOM 2259 C C . GLY A 1 278 ? -10.496 10.054 3.674 1.00 89.62 278 GLY A C 1
ATOM 2260 O O . GLY A 1 278 ? -11.313 9.837 2.781 1.00 89.62 278 GLY A O 1
ATOM 2261 N N . ALA A 1 279 ? -9.825 9.058 4.263 1.00 92.88 279 ALA A N 1
ATOM 2262 C CA . ALA A 1 279 ? -10.100 7.660 3.953 1.00 92.88 279 ALA A CA 1
ATOM 2263 C C . ALA A 1 279 ? -11.538 7.273 4.336 1.00 92.88 279 ALA A C 1
ATOM 2265 O O . ALA A 1 279 ? -12.100 7.755 5.324 1.00 92.88 279 ALA A O 1
ATOM 2266 N N . ARG A 1 280 ? -12.131 6.353 3.568 1.00 91.19 280 ARG A N 1
ATOM 2267 C CA . ARG A 1 280 ? -13.497 5.859 3.808 1.00 91.19 280 ARG A CA 1
ATOM 2268 C C . ARG A 1 280 ? -13.545 4.819 4.928 1.00 91.19 280 ARG A C 1
ATOM 2270 O O . ARG A 1 280 ? -14.607 4.558 5.493 1.00 91.19 280 ARG A O 1
ATOM 2277 N N . GLY A 1 281 ? -12.409 4.220 5.247 1.00 91.25 281 GLY A N 1
ATOM 2278 C CA . GLY A 1 281 ? -12.285 3.226 6.294 1.00 91.25 281 GLY A CA 1
ATOM 2279 C C . GLY A 1 281 ? -10.877 2.660 6.370 1.00 91.25 281 GLY A C 1
ATOM 2280 O O . GLY A 1 281 ? -9.969 3.154 5.708 1.00 91.25 281 GLY A O 1
ATOM 2281 N N . VAL A 1 282 ? -10.720 1.589 7.141 1.00 95.31 282 VAL A N 1
ATOM 2282 C CA . VAL A 1 282 ? -9.507 0.761 7.174 1.00 95.31 282 VAL A CA 1
ATOM 2283 C C . VAL A 1 282 ? -9.856 -0.713 7.021 1.00 95.31 282 VAL A C 1
ATOM 2285 O O . VAL A 1 282 ? -10.925 -1.163 7.453 1.00 95.31 282 VAL A O 1
ATOM 2288 N N . VAL A 1 283 ? -8.923 -1.472 6.454 1.00 96.31 283 VAL A N 1
ATOM 2289 C CA . VAL A 1 283 ? -8.946 -2.935 6.502 1.00 96.31 283 VAL A CA 1
ATOM 2290 C C . VAL A 1 283 ? -8.007 -3.390 7.611 1.00 96.31 283 VAL A C 1
ATOM 2292 O O . VAL A 1 283 ? -6.809 -3.133 7.556 1.00 96.31 283 VAL A O 1
ATOM 2295 N N . ILE A 1 284 ? -8.557 -4.058 8.621 1.00 96.06 284 ILE A N 1
ATOM 2296 C CA . ILE A 1 284 ? -7.808 -4.671 9.715 1.00 96.06 284 ILE A CA 1
ATOM 2297 C C . ILE A 1 284 ? -7.495 -6.109 9.303 1.00 96.06 284 ILE A C 1
ATOM 2299 O O . ILE A 1 284 ? -8.359 -6.991 9.293 1.00 96.06 284 ILE A O 1
ATOM 2303 N N . TRP A 1 285 ? -6.244 -6.328 8.929 1.00 95.25 285 TRP A N 1
ATOM 2304 C CA . TRP A 1 285 ? -5.727 -7.608 8.481 1.00 95.25 285 TRP A CA 1
ATOM 2305 C C . TRP A 1 285 ? -5.131 -8.419 9.638 1.00 95.25 285 TRP A C 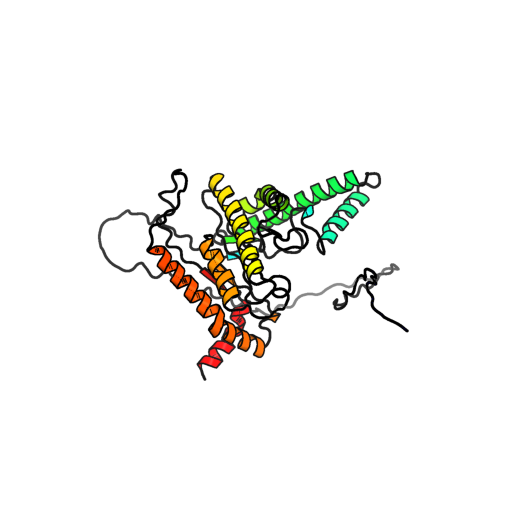1
ATOM 2307 O O . TRP A 1 285 ? -4.763 -7.875 10.678 1.00 95.25 285 TRP A O 1
ATOM 2317 N N . GLY A 1 286 ? -5.039 -9.735 9.442 1.00 92.06 286 GLY A N 1
ATOM 2318 C CA . GLY A 1 286 ? -4.417 -10.686 10.359 1.00 92.06 286 GLY A CA 1
ATOM 2319 C C . GLY A 1 286 ? -3.905 -11.901 9.600 1.00 92.06 286 GLY A C 1
ATOM 2320 O O . GLY A 1 286 ? -4.564 -12.364 8.661 1.00 92.06 286 GLY A O 1
ATOM 2321 N N . ALA A 1 287 ? -2.747 -12.428 9.995 1.00 92.38 287 ALA A N 1
ATOM 2322 C CA . ALA A 1 287 ? -2.201 -13.638 9.401 1.00 92.38 287 ALA A CA 1
ATOM 2323 C C . ALA A 1 287 ? -2.893 -14.877 9.985 1.00 92.38 287 ALA A C 1
ATOM 2325 O O . ALA A 1 287 ? -3.286 -14.886 11.147 1.00 92.38 287 ALA A O 1
ATOM 2326 N N . SER A 1 288 ? -2.975 -15.976 9.227 1.00 92.00 288 SER A N 1
ATOM 2327 C CA . SER A 1 288 ? -3.568 -17.222 9.747 1.00 92.00 288 SER A CA 1
ATOM 2328 C C . SER A 1 288 ? -2.811 -17.737 10.979 1.00 92.00 288 SER A C 1
ATOM 2330 O O . SER A 1 288 ? -3.413 -18.236 11.921 1.00 92.00 288 SER A O 1
ATOM 2332 N N . ARG A 1 289 ? -1.487 -17.534 11.022 1.00 92.75 289 ARG A N 1
ATOM 2333 C CA . ARG A 1 289 ? -0.633 -17.881 12.172 1.00 92.75 289 ARG A CA 1
ATOM 2334 C C . ARG A 1 289 ? -0.895 -17.055 13.436 1.00 92.75 289 ARG A C 1
ATOM 2336 O O . ARG A 1 289 ? -0.388 -17.421 14.494 1.00 92.75 289 ARG A O 1
ATOM 2343 N N . ASP A 1 290 ? -1.620 -15.941 13.333 1.00 92.56 290 ASP A N 1
ATOM 2344 C CA . ASP A 1 290 ? -2.002 -15.126 14.493 1.00 92.56 290 ASP A CA 1
ATOM 2345 C C . ASP A 1 290 ? -3.225 -15.691 15.221 1.00 92.56 290 ASP A C 1
ATOM 2347 O O . ASP A 1 290 ? -3.526 -15.235 16.315 1.00 92.56 290 ASP A O 1
ATOM 2351 N N . VAL A 1 291 ? -3.919 -16.662 14.622 1.00 93.62 291 VAL A N 1
ATOM 2352 C CA . VAL A 1 291 ? -5.207 -17.203 15.088 1.00 93.62 291 VAL A CA 1
ATOM 2353 C C . VAL A 1 291 ? -5.266 -18.731 14.962 1.00 93.62 291 VAL A C 1
ATOM 2355 O O . VAL A 1 291 ? -6.337 -19.314 14.847 1.00 93.62 291 VAL A O 1
ATOM 2358 N N . ASN A 1 292 ? -4.107 -19.398 14.929 1.00 93.56 292 ASN A N 1
ATOM 2359 C CA . ASN A 1 292 ? -4.005 -20.847 14.714 1.00 93.56 292 ASN A CA 1
ATOM 2360 C C . ASN A 1 292 ? -3.927 -21.675 16.007 1.00 93.56 292 ASN A C 1
ATOM 2362 O O . ASN A 1 292 ? -3.612 -22.859 15.945 1.00 93.56 292 ASN A O 1
ATOM 2366 N N . SER A 1 293 ? -4.170 -21.063 17.166 1.00 93.81 293 SER A N 1
ATOM 2367 C CA . SER A 1 293 ? -4.301 -21.761 18.445 1.00 93.81 293 SER A CA 1
ATOM 2368 C C . SER A 1 293 ? -5.298 -21.034 19.341 1.00 93.81 293 SER A C 1
ATOM 2370 O O . SER A 1 293 ? -5.585 -19.846 19.137 1.00 93.81 293 SER A O 1
ATOM 2372 N N . ARG A 1 294 ? -5.816 -21.742 20.347 1.00 93.44 294 ARG A N 1
ATOM 2373 C CA . ARG A 1 294 ? -6.757 -21.182 21.318 1.00 93.44 294 ARG A CA 1
ATOM 2374 C C . ARG A 1 294 ? -6.142 -20.007 22.072 1.00 93.44 294 ARG A C 1
ATOM 2376 O O . ARG A 1 294 ? -6.770 -18.961 22.167 1.00 93.44 294 ARG A O 1
ATOM 2383 N N . GLU A 1 295 ? -4.904 -20.150 22.528 1.00 96.06 295 GLU A N 1
ATOM 2384 C CA . GLU A 1 295 ? -4.172 -19.154 23.320 1.00 96.06 295 GLU A CA 1
ATOM 2385 C C . GLU A 1 295 ? -3.989 -17.858 22.525 1.00 96.06 295 GLU A C 1
ATOM 2387 O O . GLU A 1 295 ? -4.198 -16.759 23.036 1.00 96.06 295 GLU A O 1
ATOM 2392 N N . LYS A 1 296 ? -3.657 -17.972 21.233 1.00 95.88 296 LYS A N 1
ATOM 2393 C CA . LYS A 1 296 ? -3.533 -16.807 20.350 1.00 95.88 296 LYS A CA 1
ATOM 2394 C C . LYS A 1 296 ? -4.874 -16.128 20.101 1.00 95.88 296 LYS A C 1
ATOM 2396 O O . LYS A 1 296 ? -4.933 -14.899 20.074 1.00 95.88 296 LYS A O 1
ATOM 2401 N N . CYS A 1 297 ? -5.945 -16.905 19.946 1.00 95.19 297 CYS A N 1
ATOM 2402 C CA . CYS A 1 297 ? -7.290 -16.352 19.849 1.00 95.19 297 CYS A CA 1
ATOM 2403 C C . CYS A 1 297 ? -7.721 -15.653 21.142 1.00 95.19 297 CYS A C 1
ATOM 2405 O O . CYS A 1 297 ? -8.276 -14.562 21.073 1.00 95.19 297 CYS A O 1
ATOM 2407 N N . GLU A 1 298 ? -7.437 -16.230 22.309 1.00 95.69 298 GLU A N 1
ATOM 2408 C CA . GLU A 1 298 ? -7.706 -15.615 23.611 1.00 95.69 298 GLU A CA 1
ATOM 2409 C C . GLU A 1 298 ? -6.945 -14.290 23.764 1.00 95.69 298 GLU A C 1
ATOM 2411 O O . GLU A 1 298 ? -7.562 -13.267 24.065 1.00 95.69 298 GLU A O 1
ATOM 2416 N N . ALA A 1 299 ? -5.652 -14.265 23.426 1.00 96.75 299 ALA A N 1
ATOM 2417 C CA . ALA A 1 299 ? -4.846 -13.045 23.432 1.00 96.75 299 ALA A CA 1
ATOM 2418 C C . ALA A 1 299 ? -5.371 -11.980 22.449 1.00 96.75 299 ALA A C 1
ATOM 2420 O O . ALA A 1 299 ? -5.389 -10.790 22.768 1.00 96.75 299 ALA A O 1
ATOM 2421 N N . LEU A 1 300 ? -5.835 -12.386 21.260 1.00 95.94 300 LEU A N 1
ATOM 2422 C CA . LEU A 1 300 ? -6.456 -11.470 20.302 1.00 95.94 300 LEU A CA 1
ATOM 2423 C C . LEU A 1 300 ? -7.790 -10.925 20.821 1.00 95.94 300 LEU A C 1
ATOM 2425 O O . LEU A 1 300 ? -8.053 -9.737 20.650 1.00 95.94 300 LEU A O 1
ATOM 2429 N N . VAL A 1 301 ? -8.624 -11.750 21.459 1.00 95.06 301 VAL A N 1
ATOM 2430 C CA . VAL A 1 301 ? -9.874 -11.291 22.084 1.00 95.06 301 VAL A CA 1
ATOM 2431 C C . VAL A 1 301 ? -9.571 -10.266 23.177 1.00 95.06 301 VAL A C 1
ATOM 2433 O O . VAL A 1 301 ? -10.182 -9.198 23.176 1.00 95.06 301 VAL A O 1
ATOM 2436 N N . ASP A 1 302 ? -8.577 -10.524 24.031 1.00 96.56 302 ASP A N 1
ATOM 2437 C CA . ASP A 1 302 ? -8.134 -9.568 25.052 1.00 96.56 302 ASP A CA 1
ATOM 2438 C C . ASP A 1 302 ? -7.648 -8.252 24.438 1.00 96.56 302 ASP A C 1
ATOM 2440 O O . ASP A 1 302 ? -8.017 -7.172 24.903 1.00 96.56 302 ASP A O 1
ATOM 2444 N N . TYR A 1 303 ? -6.869 -8.323 23.358 1.00 97.69 303 TYR A N 1
ATOM 2445 C CA . TYR A 1 303 ? -6.416 -7.139 22.634 1.00 97.69 303 TYR A CA 1
ATOM 2446 C C . TYR A 1 303 ? -7.573 -6.359 21.994 1.00 97.69 303 TYR A C 1
ATOM 2448 O O . TYR A 1 303 ? -7.602 -5.126 22.027 1.00 97.69 303 TYR A O 1
ATOM 2456 N N . VAL A 1 304 ? -8.555 -7.063 21.425 1.00 95.56 304 VAL A N 1
ATOM 2457 C CA . VAL A 1 304 ? -9.763 -6.456 20.857 1.00 95.56 304 VAL A CA 1
ATOM 2458 C C . VAL A 1 304 ? -10.550 -5.722 21.931 1.00 95.56 304 VAL A C 1
ATOM 2460 O O . VAL A 1 304 ? -10.953 -4.584 21.704 1.00 95.56 304 VAL A O 1
ATOM 2463 N N . ASP A 1 305 ? -10.759 -6.337 23.088 1.00 95.50 305 ASP A N 1
ATOM 2464 C CA . ASP A 1 305 ? -11.600 -5.754 24.128 1.00 95.50 305 ASP A CA 1
ATOM 2465 C C . ASP A 1 305 ? -10.890 -4.593 24.854 1.00 95.50 305 ASP A C 1
ATOM 2467 O O . ASP A 1 305 ? -11.534 -3.598 25.187 1.00 95.50 305 ASP A O 1
ATOM 2471 N N . LYS A 1 306 ? -9.563 -4.665 25.033 1.00 97.00 306 LYS A N 1
ATOM 2472 C CA . LYS A 1 306 ? -8.786 -3.670 25.799 1.00 97.00 306 LYS A CA 1
ATOM 2473 C C . LYS A 1 306 ? -8.169 -2.551 24.959 1.00 97.00 306 LYS A C 1
ATOM 2475 O O . LYS A 1 306 ? -7.925 -1.474 25.494 1.00 97.00 306 LYS A O 1
ATOM 2480 N N . VAL A 1 307 ? -7.894 -2.784 23.673 1.00 97.88 307 VAL A N 1
ATOM 2481 C CA . VAL A 1 307 ? -7.108 -1.852 22.843 1.00 97.88 307 VAL A CA 1
ATOM 2482 C C . VAL A 1 307 ? -7.827 -1.484 21.549 1.00 97.88 307 VAL A C 1
ATOM 2484 O O . VAL A 1 307 ? -8.229 -0.333 21.365 1.00 97.88 307 VAL A O 1
ATOM 2487 N N . LEU A 1 308 ? -8.027 -2.449 20.648 1.00 95.94 308 LEU A N 1
ATOM 2488 C CA . LEU A 1 308 ? -8.558 -2.163 19.312 1.00 95.94 308 LEU A CA 1
ATOM 2489 C C . LEU A 1 308 ? -10.016 -1.671 19.362 1.00 95.94 308 LEU A C 1
ATOM 2491 O O . LEU A 1 308 ? -10.364 -0.696 18.697 1.00 95.94 308 LEU A O 1
ATOM 2495 N N . GLY A 1 309 ? -10.872 -2.305 20.163 1.00 95.00 309 GLY A N 1
ATOM 2496 C CA . GLY A 1 309 ? -12.272 -1.922 20.351 1.00 95.00 309 GLY A CA 1
ATOM 2497 C C . GLY A 1 309 ? -12.428 -0.487 20.868 1.00 95.00 309 GLY A C 1
ATOM 2498 O O . GLY A 1 309 ? -13.091 0.313 20.196 1.00 95.00 309 GLY A O 1
ATOM 2499 N N . PRO A 1 310 ? -11.793 -0.122 21.999 1.00 96.31 310 PRO A N 1
ATOM 2500 C CA . PRO A 1 310 ? -11.768 1.254 22.497 1.00 96.31 310 PRO A CA 1
ATOM 2501 C C . PRO A 1 310 ? -11.225 2.268 21.478 1.00 96.31 310 PRO A C 1
ATOM 2503 O O . PRO A 1 310 ? -11.848 3.312 21.266 1.00 96.31 310 PRO A O 1
ATOM 2506 N N . ALA A 1 311 ? -10.136 1.951 20.766 1.00 95.31 311 ALA A N 1
ATOM 2507 C CA . ALA A 1 311 ? -9.581 2.834 19.737 1.00 95.31 311 ALA A CA 1
ATOM 2508 C C . ALA A 1 311 ? -10.575 3.084 18.583 1.00 95.31 311 ALA A C 1
ATOM 2510 O O . ALA A 1 311 ? -10.782 4.226 18.163 1.00 95.31 311 ALA A O 1
ATOM 2511 N N . VAL A 1 312 ? -11.270 2.041 18.109 1.00 92.69 312 VAL A N 1
ATOM 2512 C CA . VAL A 1 312 ? -12.340 2.161 17.100 1.00 92.69 312 VAL A CA 1
ATOM 2513 C C . VAL A 1 312 ? -13.479 3.058 17.596 1.00 92.69 312 VAL A C 1
ATOM 2515 O O . VAL A 1 312 ? -13.982 3.895 16.841 1.00 92.69 312 VAL A O 1
ATOM 2518 N N . GLN A 1 313 ? -13.903 2.908 18.854 1.00 91.00 313 GLN A N 1
ATOM 2519 C CA . GLN A 1 313 ? -14.955 3.746 19.439 1.00 91.00 313 GLN A CA 1
ATOM 2520 C C . GLN A 1 313 ? -14.528 5.216 19.518 1.00 91.00 313 GLN A C 1
ATOM 2522 O O . GLN A 1 313 ? -15.304 6.100 19.146 1.00 91.00 313 GLN A O 1
ATOM 2527 N N . GLN A 1 314 ? -13.285 5.482 19.924 1.00 91.44 314 GLN A N 1
ATOM 2528 C CA . GLN A 1 314 ? -12.751 6.837 20.028 1.00 91.44 314 GLN A CA 1
ATOM 2529 C C . GLN A 1 314 ? -12.708 7.545 18.669 1.00 91.44 314 GLN A C 1
ATOM 2531 O O . GLN A 1 314 ? -13.132 8.698 18.560 1.00 91.44 314 GLN A O 1
ATOM 2536 N N . VAL A 1 315 ? -12.273 6.856 17.610 1.00 89.38 315 VAL A N 1
ATOM 2537 C CA . VAL A 1 315 ? -12.264 7.425 16.252 1.00 89.38 315 VAL A CA 1
ATOM 2538 C C . VAL A 1 315 ? -13.685 7.702 15.755 1.00 89.38 315 VAL A C 1
ATOM 2540 O O . VAL A 1 315 ? -13.938 8.773 15.197 1.00 89.38 315 VAL A O 1
ATOM 2543 N N . LYS A 1 316 ? -14.646 6.805 16.018 1.00 82.12 316 LYS A N 1
ATOM 2544 C CA . LYS A 1 316 ? -16.065 7.036 15.688 1.00 82.12 316 LYS A CA 1
ATOM 2545 C C . LYS A 1 316 ? -16.636 8.259 16.413 1.00 82.12 316 LYS A C 1
ATOM 2547 O O . LYS A 1 316 ? -17.304 9.083 15.785 1.00 82.12 316 LYS A O 1
ATOM 2552 N N . ALA A 1 317 ? -16.344 8.415 17.705 1.00 80.62 317 ALA A N 1
ATOM 2553 C CA . ALA A 1 317 ? -16.785 9.563 18.497 1.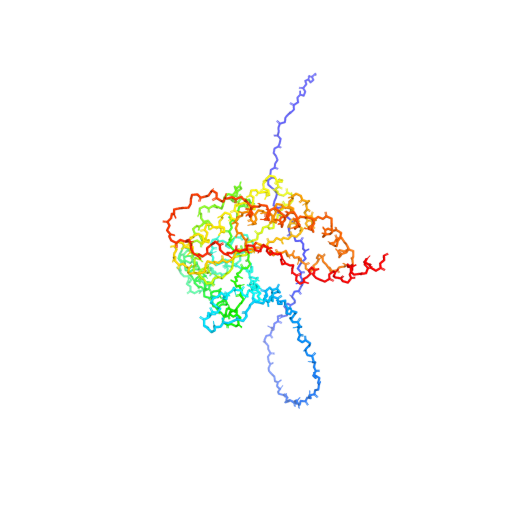00 80.62 317 ALA A CA 1
ATOM 2554 C C . ALA A 1 317 ? -16.138 10.880 18.025 1.00 80.62 317 ALA A C 1
ATOM 2556 O O . ALA A 1 317 ? -16.820 11.900 17.895 1.00 80.62 317 ALA A O 1
ATOM 2557 N N . GLY A 1 318 ? -14.841 10.862 17.701 1.00 72.75 318 GLY A N 1
ATOM 2558 C CA . GLY A 1 318 ? -14.125 12.012 17.139 1.00 72.75 318 GLY A CA 1
ATOM 2559 C C . GLY A 1 318 ? -14.658 12.432 15.766 1.00 72.75 318 GLY A C 1
ATOM 2560 O O . GLY A 1 318 ? -14.854 13.622 15.511 1.00 72.75 318 GLY A O 1
ATOM 2561 N N . GLY A 1 319 ? -14.985 11.459 14.910 1.00 61.22 319 GLY A N 1
ATOM 2562 C CA . GLY A 1 319 ? -15.653 11.695 13.630 1.00 61.22 319 GLY A CA 1
ATOM 2563 C C . GLY A 1 319 ? -17.025 12.353 13.795 1.00 61.22 319 GLY A C 1
ATOM 2564 O O . GLY A 1 319 ? -17.356 13.266 13.044 1.00 61.22 319 GLY A O 1
ATOM 2565 N N . ALA A 1 320 ? -17.800 11.963 14.814 1.00 54.75 320 ALA A N 1
ATOM 2566 C CA . ALA A 1 320 ? -19.084 12.590 15.126 1.00 54.75 320 ALA A CA 1
ATOM 2567 C C . ALA A 1 320 ? -18.945 14.044 15.620 1.00 54.75 320 ALA A C 1
ATOM 2569 O O . ALA A 1 320 ? -19.763 14.885 15.255 1.00 54.75 320 ALA A O 1
ATOM 2570 N N . ARG A 1 321 ? -17.898 14.372 16.394 1.00 54.16 321 ARG A N 1
ATOM 2571 C CA . ARG A 1 321 ? -17.629 15.751 16.855 1.00 54.16 321 ARG A CA 1
ATOM 2572 C C . ARG A 1 321 ? -17.216 16.687 15.715 1.00 54.16 321 ARG A C 1
ATOM 2574 O O . ARG A 1 321 ? -17.713 17.807 15.652 1.00 54.16 321 ARG A O 1
ATOM 2581 N N . ARG A 1 322 ? -16.399 16.217 14.762 1.00 52.78 322 ARG A N 1
ATOM 2582 C CA . ARG A 1 322 ? -16.022 16.995 13.561 1.00 52.78 322 ARG A CA 1
ATOM 2583 C C . ARG A 1 322 ? -17.209 17.350 12.658 1.00 52.78 322 ARG A C 1
ATOM 2585 O O . ARG A 1 322 ? -17.121 18.310 11.907 1.00 52.78 322 ARG A O 1
ATOM 2592 N N . ARG A 1 323 ? -18.332 16.625 12.749 1.00 49.19 323 ARG A N 1
ATOM 2593 C CA . ARG A 1 323 ? -19.577 16.950 12.023 1.00 49.19 323 ARG A CA 1
ATOM 2594 C C . ARG A 1 323 ? -20.274 18.218 12.530 1.00 49.19 323 ARG A C 1
ATOM 2596 O O . ARG A 1 323 ? -21.146 18.719 11.836 1.00 49.19 323 ARG A O 1
ATOM 2603 N N . ARG A 1 324 ? -19.938 18.705 13.732 1.00 39.78 324 ARG A N 1
ATOM 2604 C CA . ARG A 1 324 ? -20.581 19.874 14.363 1.00 39.78 324 ARG A CA 1
ATOM 2605 C C . ARG A 1 324 ? -19.810 21.186 14.190 1.00 39.78 324 ARG A C 1
ATOM 2607 O O . ARG A 1 324 ? -20.326 22.223 14.582 1.00 39.78 324 ARG A O 1
ATOM 2614 N N . GLN A 1 325 ? -18.600 21.155 13.631 1.00 33.19 325 GLN A N 1
ATOM 2615 C CA . GLN A 1 325 ? -17.816 22.362 13.361 1.00 33.19 325 GLN A CA 1
ATOM 2616 C C . GLN A 1 325 ? -17.916 22.741 11.873 1.00 33.19 325 GLN A C 1
ATOM 2618 O O . GLN A 1 325 ? -17.756 21.857 11.026 1.00 33.19 325 GLN A O 1
ATOM 2623 N N . PRO A 1 326 ? -18.153 24.022 11.528 1.00 35.22 326 PRO A N 1
ATOM 2624 C CA . PRO A 1 326 ? -18.060 24.494 10.150 1.00 35.22 326 PRO A CA 1
ATOM 2625 C C . PRO A 1 326 ? -16.651 24.229 9.609 1.00 35.22 326 PRO A C 1
ATOM 2627 O O . PRO A 1 326 ? -15.661 24.606 10.239 1.00 35.22 326 PRO A O 1
ATOM 2630 N N . ARG A 1 327 ? -16.532 23.562 8.455 1.00 42.38 327 ARG A N 1
ATOM 2631 C CA . ARG A 1 327 ? -15.224 23.350 7.818 1.00 42.38 327 ARG A CA 1
ATOM 2632 C C . ARG A 1 327 ? -14.733 24.671 7.227 1.00 42.38 327 ARG A C 1
ATOM 2634 O O . ARG A 1 327 ? -15.218 25.091 6.183 1.00 42.38 327 ARG A O 1
ATOM 2641 N N . VAL A 1 328 ? -13.733 25.287 7.850 1.00 35.25 328 VAL A N 1
ATOM 2642 C CA . VAL A 1 328 ? -12.926 26.336 7.214 1.00 35.25 328 VAL A CA 1
ATOM 2643 C C . VAL A 1 328 ? -11.793 25.645 6.459 1.00 35.25 328 VAL A C 1
ATOM 2645 O O . VAL A 1 328 ? -10.722 25.412 7.007 1.00 35.25 328 VAL A O 1
ATOM 2648 N N . HIS A 1 329 ? -12.037 25.269 5.205 1.00 39.16 329 HIS A N 1
ATOM 2649 C CA . HIS A 1 329 ? -10.958 24.948 4.273 1.00 39.16 329 HIS A CA 1
ATOM 2650 C C . HIS A 1 329 ? -11.187 25.683 2.957 1.00 39.16 329 HIS A C 1
ATOM 2652 O O . HIS A 1 329 ? -12.204 25.513 2.288 1.00 39.16 329 HIS A O 1
ATOM 2658 N N . HIS A 1 330 ? -10.208 26.521 2.628 1.00 34.31 330 HIS A N 1
ATOM 2659 C CA . HIS A 1 330 ? -10.078 27.264 1.388 1.00 34.31 330 HIS A CA 1
ATOM 2660 C C . HIS A 1 330 ? -9.729 26.277 0.261 1.00 34.31 330 HIS A C 1
ATOM 2662 O O . HIS A 1 330 ? -8.562 26.010 -0.008 1.00 34.31 330 HIS A O 1
ATOM 2668 N N . PHE A 1 331 ? -10.749 25.675 -0.349 1.00 38.19 331 PHE A N 1
ATOM 2669 C CA . PHE A 1 331 ? -10.631 25.017 -1.650 1.00 38.19 331 PHE A CA 1
ATOM 2670 C C . PHE A 1 331 ? -10.913 26.067 -2.736 1.00 38.19 331 PHE A C 1
ATOM 2672 O O . PHE A 1 331 ? -11.899 26.799 -2.599 1.00 38.19 331 PHE A O 1
ATOM 2679 N N . PRO A 1 332 ? -10.105 26.169 -3.810 1.00 32.16 332 PRO A N 1
ATOM 2680 C CA . PRO A 1 332 ? -10.470 26.978 -4.965 1.00 32.16 332 PRO A CA 1
ATOM 2681 C C . PRO A 1 332 ? -11.839 26.520 -5.475 1.00 32.16 332 PRO A C 1
ATOM 2683 O O . PRO A 1 332 ? -12.040 25.341 -5.771 1.00 32.16 332 PRO A O 1
ATOM 2686 N N . LYS A 1 333 ? -12.799 27.449 -5.515 1.00 32.38 333 LYS A N 1
ATOM 2687 C CA . LYS A 1 333 ? -14.159 27.219 -6.008 1.00 32.38 333 LYS A CA 1
ATOM 2688 C C . LYS A 1 333 ? -14.108 26.884 -7.500 1.00 32.38 333 LYS A C 1
ATOM 2690 O O . LYS A 1 333 ? -14.162 27.780 -8.332 1.00 32.38 333 LYS A O 1
ATOM 2695 N N . ILE A 1 334 ? -14.051 25.601 -7.828 1.00 34.31 334 ILE A N 1
ATOM 2696 C CA . ILE A 1 334 ? -14.517 25.083 -9.115 1.00 34.31 334 ILE A CA 1
ATOM 2697 C C . ILE A 1 334 ? -15.608 24.067 -8.775 1.00 34.31 334 ILE A C 1
ATOM 2699 O O . ILE A 1 334 ? -15.323 23.015 -8.215 1.00 34.31 334 ILE A O 1
ATOM 2703 N N . GLU A 1 335 ? -16.858 24.492 -8.980 1.00 33.09 335 GLU A N 1
ATOM 2704 C CA . GLU A 1 335 ? -18.137 23.756 -8.948 1.00 33.09 335 GLU A CA 1
ATOM 2705 C C . GLU A 1 335 ? -18.157 22.317 -8.378 1.00 33.09 335 GLU A C 1
ATOM 2707 O O . GLU A 1 335 ? -18.614 21.376 -9.016 1.00 33.09 335 GLU A O 1
ATOM 2712 N N . MET A 1 336 ? -17.760 22.144 -7.114 1.00 32.53 336 MET A N 1
ATOM 2713 C CA . MET A 1 336 ? -17.915 20.889 -6.355 1.00 32.53 336 MET A CA 1
ATOM 2714 C C . MET A 1 336 ? -18.983 20.984 -5.251 1.00 32.53 336 MET A C 1
ATOM 2716 O O . MET A 1 336 ? -19.066 20.130 -4.369 1.00 32.53 336 MET A O 1
ATOM 2720 N N . ASN A 1 337 ? -19.855 21.996 -5.308 1.00 30.17 337 ASN A N 1
ATOM 2721 C CA . ASN A 1 337 ? -20.839 22.291 -4.256 1.00 30.17 337 ASN A CA 1
ATOM 2722 C C . ASN A 1 337 ? -22.163 21.510 -4.363 1.00 30.17 337 ASN A C 1
ATOM 2724 O O . ASN A 1 337 ? -23.145 21.882 -3.734 1.00 30.17 337 ASN A O 1
ATOM 2728 N N . ARG A 1 338 ? -22.226 20.409 -5.122 1.00 33.09 338 ARG A N 1
ATOM 2729 C CA . ARG A 1 338 ? -23.408 19.515 -5.108 1.00 33.09 338 ARG A CA 1
ATOM 2730 C C . ARG A 1 338 ? -23.126 18.051 -4.788 1.00 33.09 338 ARG A C 1
ATOM 2732 O O . ARG A 1 338 ? -24.075 17.306 -4.570 1.00 33.09 338 ARG A O 1
ATOM 2739 N N . LEU A 1 339 ? -21.861 17.632 -4.719 1.00 31.86 339 LEU A N 1
ATOM 2740 C CA . LEU A 1 339 ? -21.506 16.224 -4.486 1.00 31.86 339 LEU A CA 1
ATOM 2741 C C . LEU A 1 339 ? -20.956 15.940 -3.082 1.00 31.86 339 LEU A C 1
ATOM 2743 O O . LEU A 1 339 ? -21.014 14.798 -2.642 1.00 31.86 339 LEU A O 1
ATOM 2747 N N . LEU A 1 340 ? -20.462 16.951 -2.358 1.00 33.97 340 LEU A N 1
ATOM 2748 C CA . LEU A 1 340 ? -19.766 16.740 -1.080 1.00 33.97 340 LEU A CA 1
ATOM 2749 C C . LEU A 1 340 ? -20.588 17.083 0.172 1.00 33.97 340 LEU A C 1
ATOM 2751 O O . LEU A 1 340 ? -20.217 16.657 1.265 1.00 33.97 340 LEU A O 1
ATOM 2755 N N . GLU A 1 341 ? -21.700 17.813 0.046 1.00 31.28 341 GLU A N 1
ATOM 2756 C CA . GLU A 1 341 ? -22.490 18.249 1.212 1.00 31.28 341 GLU A CA 1
ATOM 2757 C C . GLU A 1 341 ? -23.434 17.168 1.771 1.00 31.28 341 GLU A C 1
ATOM 2759 O O . GLU A 1 341 ? -23.862 17.271 2.918 1.00 31.28 341 GLU A O 1
ATOM 2764 N N . ASP A 1 342 ? -23.680 16.080 1.033 1.00 33.75 342 ASP A N 1
ATOM 2765 C CA . ASP A 1 342 ? -24.630 15.024 1.425 1.00 33.75 342 ASP A CA 1
ATOM 2766 C C . ASP A 1 342 ? -23.986 13.658 1.748 1.00 33.75 342 ASP A C 1
ATOM 2768 O O . ASP A 1 342 ? -24.673 12.711 2.146 1.00 33.75 342 ASP A O 1
ATOM 2772 N N . GLU A 1 343 ? -22.655 13.534 1.662 1.00 41.25 343 GLU A N 1
ATOM 2773 C CA . GLU A 1 343 ? -21.940 12.344 2.134 1.00 41.25 343 GLU A CA 1
ATOM 2774 C C . GLU A 1 343 ? -21.819 12.362 3.665 1.00 41.25 343 GLU A C 1
ATOM 2776 O O . GLU A 1 343 ? -20.809 12.762 4.252 1.00 41.25 343 GLU A O 1
ATOM 2781 N N . LYS A 1 344 ? -22.845 11.861 4.360 1.00 37.59 344 LYS A N 1
ATOM 2782 C CA . LYS A 1 344 ? -22.721 11.472 5.772 1.00 37.59 344 LYS A CA 1
ATOM 2783 C C . LYS A 1 344 ? -21.638 10.383 5.880 1.00 37.59 344 LYS A C 1
ATOM 2785 O O . LYS A 1 344 ? -21.890 9.194 5.705 1.00 37.59 344 LYS A O 1
ATOM 2790 N N . SER A 1 345 ? -20.392 10.794 6.125 1.00 44.69 345 SER A N 1
ATOM 2791 C CA . SER A 1 345 ? -19.216 9.917 6.146 1.00 44.69 345 SER A CA 1
ATOM 2792 C C . SER A 1 345 ? -19.302 8.880 7.278 1.00 44.69 345 SER A C 1
ATOM 2794 O O . SER A 1 345 ? -19.037 9.178 8.445 1.00 44.69 345 SER A O 1
ATOM 2796 N N . CYS A 1 346 ? -19.725 7.659 6.954 1.00 55.03 346 CYS A N 1
ATOM 2797 C CA . CYS A 1 346 ? -19.488 6.455 7.743 1.00 55.03 346 CYS A CA 1
ATOM 2798 C C . CYS A 1 346 ? -18.049 5.989 7.503 1.00 55.03 346 CYS A C 1
ATOM 2800 O O . CYS A 1 346 ? -17.735 5.494 6.423 1.00 55.03 346 CYS A O 1
ATOM 2802 N N . PHE A 1 347 ? -17.184 6.143 8.502 1.00 61.88 347 PHE A N 1
ATOM 2803 C CA . PHE A 1 347 ? -15.870 5.513 8.479 1.00 61.88 347 PHE A CA 1
ATOM 2804 C C . PHE A 1 347 ? -16.020 4.020 8.795 1.00 61.88 347 PHE A C 1
ATOM 2806 O O . PHE A 1 347 ? -16.558 3.657 9.848 1.00 61.88 347 PHE A O 1
ATOM 2813 N N . HIS A 1 348 ? -15.600 3.159 7.869 1.00 73.75 348 HIS A N 1
ATOM 2814 C CA . HIS A 1 348 ? -15.790 1.708 7.962 1.00 73.75 348 HIS A CA 1
ATOM 2815 C C . HIS A 1 348 ? -14.554 0.998 8.520 1.00 73.75 348 HIS A C 1
ATOM 2817 O O . HIS A 1 348 ? -13.422 1.379 8.243 1.00 73.75 348 HIS A O 1
ATOM 2823 N N . TYR A 1 349 ? -14.777 -0.073 9.278 1.00 73.62 349 TYR A N 1
ATOM 2824 C CA . TYR A 1 349 ? -13.724 -0.973 9.752 1.00 73.62 349 TYR A CA 1
ATOM 2825 C C . TYR A 1 349 ? -14.065 -2.369 9.262 1.00 73.62 349 TYR A C 1
ATOM 2827 O O . TYR A 1 349 ? -15.157 -2.867 9.549 1.00 73.62 349 TYR A O 1
ATOM 2835 N N . LEU A 1 350 ? -13.156 -2.982 8.514 1.00 74.62 350 LEU A N 1
ATOM 2836 C CA . LEU A 1 350 ? -13.363 -4.306 7.941 1.00 74.62 350 LEU A CA 1
ATOM 2837 C C . LEU A 1 350 ? -12.325 -5.259 8.511 1.00 74.62 350 LEU A C 1
ATOM 2839 O O . LEU A 1 350 ? -11.131 -5.027 8.365 1.00 74.62 350 LEU A O 1
ATOM 2843 N N . LEU A 1 351 ? -12.791 -6.307 9.184 1.00 67.56 351 LEU A N 1
ATOM 2844 C CA . LEU A 1 351 ? -11.940 -7.374 9.699 1.00 67.56 351 LEU A CA 1
ATOM 2845 C C . LEU A 1 351 ? -11.750 -8.423 8.607 1.00 67.56 351 LEU A C 1
ATOM 2847 O O . LEU A 1 351 ? -12.710 -8.792 7.929 1.00 67.56 351 LEU A O 1
ATOM 2851 N N . SER A 1 352 ? -10.525 -8.920 8.449 1.00 69.50 352 SER A N 1
ATOM 2852 C CA . SER A 1 352 ? -10.295 -10.083 7.596 1.00 69.50 352 SER A CA 1
ATOM 2853 C C . SER A 1 352 ? -11.032 -11.310 8.150 1.00 69.50 352 SER A C 1
ATOM 2855 O O . SER A 1 352 ? -11.164 -11.479 9.365 1.00 69.50 352 SER A O 1
ATOM 2857 N N . ASN A 1 353 ? -11.455 -12.217 7.262 1.00 61.12 353 ASN A N 1
ATOM 2858 C CA . ASN A 1 353 ? -12.129 -13.464 7.653 1.00 61.12 353 ASN A CA 1
ATOM 2859 C C . ASN A 1 353 ? -11.311 -14.296 8.658 1.00 61.12 353 ASN A C 1
ATOM 2861 O O . ASN A 1 353 ? -11.884 -15.026 9.454 1.00 61.12 353 ASN A O 1
ATOM 2865 N N . LYS A 1 354 ? -9.980 -14.150 8.661 1.00 70.44 354 LYS A N 1
ATOM 2866 C CA . LYS A 1 354 ? -9.072 -14.846 9.585 1.00 70.44 354 LYS A CA 1
ATOM 2867 C C . LYS A 1 354 ? -9.256 -14.382 11.031 1.00 70.44 354 LYS A C 1
ATOM 2869 O O . LYS A 1 354 ? -9.218 -15.193 11.942 1.00 70.44 354 LYS A O 1
ATOM 2874 N N . ILE A 1 355 ? -9.506 -13.093 11.259 1.00 64.62 355 ILE A N 1
ATOM 2875 C CA . ILE A 1 355 ? -9.793 -12.587 12.611 1.00 64.62 355 ILE A CA 1
ATOM 2876 C C . ILE A 1 355 ? -11.138 -13.131 13.107 1.00 64.62 355 ILE A C 1
ATOM 2878 O O . ILE A 1 355 ? -11.333 -13.348 14.303 1.00 64.62 355 ILE A O 1
ATOM 2882 N N . GLN A 1 356 ? -12.059 -13.402 12.179 1.00 67.81 356 GLN A N 1
ATOM 2883 C CA . GLN A 1 356 ? -13.369 -13.941 12.507 1.00 67.81 356 GLN A CA 1
ATOM 2884 C C . GLN A 1 356 ? -13.310 -15.373 13.063 1.00 67.81 356 GLN A C 1
ATOM 2886 O O . GLN A 1 356 ? -14.211 -15.754 13.800 1.00 67.81 356 GLN A O 1
ATOM 2891 N N . THR A 1 357 ? -12.229 -16.117 12.814 1.00 75.44 357 THR A N 1
ATOM 2892 C CA . THR A 1 357 ? -12.010 -17.478 13.334 1.00 75.44 357 THR A CA 1
ATOM 2893 C C . THR A 1 357 ? -12.008 -17.555 14.865 1.00 75.44 357 THR A C 1
ATOM 2895 O O . THR A 1 357 ? -12.331 -18.593 15.427 1.00 75.44 357 THR A O 1
ATOM 2898 N N . CYS A 1 358 ? -11.708 -16.461 15.571 1.00 82.19 358 CYS A N 1
ATOM 2899 C CA . CYS A 1 358 ? -11.718 -16.441 17.037 1.00 82.19 358 CYS A CA 1
ATOM 2900 C C . CYS A 1 358 ? -13.108 -16.148 17.649 1.00 82.19 358 CYS A C 1
ATOM 2902 O O . CYS A 1 358 ? -13.196 -15.837 18.839 1.00 82.19 358 CYS A O 1
ATOM 2904 N N . GLN A 1 359 ? -14.193 -16.210 16.861 1.00 78.62 359 GLN A N 1
ATOM 2905 C CA . GLN A 1 359 ? -15.564 -15.993 17.350 1.00 78.62 359 GLN A CA 1
ATOM 2906 C C . GLN A 1 359 ? -15.953 -16.966 18.457 1.00 78.62 359 GLN A C 1
ATOM 2908 O O . GLN A 1 359 ? -16.403 -16.514 19.506 1.00 78.62 359 GLN A O 1
ATOM 2913 N N . ASP A 1 360 ? -15.703 -18.258 18.264 1.00 78.44 360 ASP A N 1
ATOM 2914 C CA . ASP A 1 360 ? -16.110 -19.299 19.212 1.00 78.44 360 ASP A CA 1
ATOM 2915 C C . ASP A 1 360 ? -15.460 -19.091 20.589 1.00 78.44 360 ASP A C 1
ATOM 2917 O O . ASP A 1 360 ? -16.098 -19.243 21.629 1.00 78.44 360 ASP A O 1
ATOM 2921 N N . VAL A 1 361 ? -14.200 -18.635 20.613 1.00 79.81 361 VAL A N 1
ATOM 2922 C CA . VAL A 1 361 ? -13.482 -18.278 21.850 1.00 79.81 361 VAL A CA 1
ATOM 2923 C C . VAL A 1 361 ? -14.134 -17.079 22.541 1.00 79.81 361 VAL A C 1
ATOM 2925 O O . VAL A 1 361 ? -14.286 -17.064 23.765 1.00 79.81 361 VAL A O 1
ATOM 2928 N N . LYS A 1 362 ? -14.545 -16.068 21.768 1.00 78.06 362 LYS A N 1
ATOM 2929 C CA . LYS A 1 362 ? -15.233 -14.886 22.298 1.00 78.06 362 LYS A CA 1
ATOM 2930 C C . LYS A 1 362 ? -16.614 -15.232 22.855 1.00 78.06 362 LYS A C 1
ATOM 2932 O O . LYS A 1 362 ? -17.007 -14.678 23.879 1.00 78.06 362 LYS A O 1
ATOM 2937 N N . GLU A 1 363 ? -17.345 -16.124 22.197 1.00 80.81 363 GLU A N 1
ATOM 2938 C CA . GLU A 1 363 ? -18.661 -16.584 22.647 1.00 80.81 363 GLU A CA 1
ATOM 2939 C C . GLU A 1 363 ? -18.547 -17.439 23.914 1.00 80.81 363 GLU A C 1
ATOM 2941 O O . GLU A 1 363 ? -19.233 -17.149 24.893 1.00 80.81 363 GLU A O 1
ATOM 2946 N N . ALA A 1 364 ? -17.592 -18.373 23.967 1.00 75.12 364 ALA A N 1
ATOM 2947 C CA . ALA A 1 364 ? -17.336 -19.207 25.143 1.00 75.12 364 ALA A CA 1
ATOM 2948 C C . ALA A 1 364 ? -16.941 -18.409 26.402 1.00 75.12 364 ALA A C 1
ATOM 2950 O O . ALA A 1 364 ? -17.212 -18.843 27.522 1.00 75.12 364 ALA A O 1
ATOM 2951 N N . ARG A 1 365 ? -16.301 -17.241 26.243 1.00 75.44 365 ARG A N 1
ATOM 2952 C CA . ARG A 1 365 ? -16.006 -16.324 27.359 1.00 75.44 365 ARG A CA 1
ATOM 2953 C C . ARG A 1 365 ? -17.240 -15.588 27.875 1.00 75.44 365 ARG A C 1
ATOM 2955 O O . ARG A 1 365 ? -17.272 -15.262 29.047 1.00 75.44 365 ARG A O 1
ATOM 2962 N N . ARG A 1 366 ? -18.226 -15.302 27.019 1.00 74.44 366 ARG A N 1
ATOM 2963 C CA . ARG A 1 366 ? -19.464 -14.600 27.412 1.00 74.44 366 ARG A CA 1
ATOM 2964 C C . ARG A 1 366 ? -20.461 -15.501 28.134 1.00 74.44 366 ARG A C 1
ATOM 2966 O O . ARG A 1 366 ? -21.353 -14.992 28.797 1.00 74.44 366 ARG A O 1
ATOM 2973 N N . SER A 1 367 ? -20.346 -16.813 27.944 1.00 64.31 367 SER A N 1
ATOM 2974 C CA . SER A 1 367 ? -21.168 -17.825 28.614 1.00 64.31 367 SER A CA 1
ATOM 2975 C C . SER A 1 367 ? -20.636 -18.252 29.987 1.00 64.31 367 SER A C 1
ATOM 2977 O O . SER A 1 367 ? -21.232 -19.125 30.611 1.00 64.31 367 SER A O 1
ATOM 2979 N N . ARG A 1 368 ? -19.499 -17.702 30.422 1.00 58.78 368 ARG A N 1
ATOM 2980 C CA . ARG A 1 368 ? -18.923 -17.865 31.761 1.00 58.78 368 ARG A CA 1
ATOM 2981 C C . ARG A 1 368 ? -19.068 -16.549 32.505 1.00 58.78 368 ARG A C 1
ATOM 2983 O O . ARG A 1 368 ? -19.244 -16.619 33.736 1.00 58.78 368 ARG A O 1
#

pLDDT: mean 75.02, std 29.53, range [23.17, 98.81]

Organism: Apolygus lucorum (NCBI:txid248454)

Radius of gyration: 27.15 Å; chains: 1; bounding box: 106×78×66 Å

Secondary structure (DSSP, 8-state):
---------------------PPP---PPPP-----------------------------------------S------------EEEEE---S--SSGGG--GGGHHHHHHHHHHHHHH-TT--HHHHHHHHHHHHHHHHHHHHHHHHHHHHHH-TTEEEEEEEPSP--TTBTTB-SSSPPHHHHHHHHHTHHHHHH-SEEEEB----SSSS-HHHHHHHHHHHHHHHHHHHHHHHHTT-SSPPEE--EEESB-TTT-PBPPHHHHHHHHHHHHHTT-SEEEEE--GGGSSSHHHHHHHHHHIIIIIHHHHHHHHHHHHHHTTS--------SS-TTTSSS-----EEEE-HHHHTTHHHHHHHHT-